Protein AF-A0A7S3RD53-F1 (afdb_monomer_lite)

Foldseek 3Di:
DDDPPLVVVVVVVVVVVVDDDDDDDDDDDDDDDDDDDDDDDDDDDDDDDDDDDDDDDDDDDDDDDDDPPPPCNVVVPPPQDLLRDPVSQVVQVLLQVLVCVVVVDGPDPVQPPDPRRSVSQQPDQKKKWWKDAPDVPVPPPDPDPDDDDDDDDDDDDPPPPPRAIATQDIHPFNCVQQVPPDGVRRHRHGWPDDFDDPDQKDWQDWQQIHPFRKIAGRKIKGWRWDWDQDPNDTDIHTGTMMIMGQWIAHPSGWIDTPPGDTHHDDDDLVRLVVVLVVLVVVLCCCCPVVVDDCPDPVNVVSVVVSVVSVVSSVVCVVDDD

InterPro domains:
  IPR000738 WHEP-TRS domain [PS51185] (268-321)

Secondary structure (DSSP, 8-state):
----HHHHHHHHHHHHTTS---------------------PPPP--------------------------TTTTGGG----TTTSHHHHHHHHHHHHHHHHHHSS-SSGGGTT-SSHHHHHHTSSSEEEEEE---GGGTTT--PPP-------------------EEEEE-HHHHHHHT-SSHHHHTTPBP-S-S--SSSEEEEEEEEETTTTEEEEEEEEEEEEEEEEETTEEEEEEEEEEEEESEEE-TTS-EEETTTEEEPPPPPHHHHHHHHHHHHHHHHHHHHTS---TTSHHHHHHHHHHHHHHHHHHHHHHS--

Radius of gyration: 30.76 Å; chains: 1; bounding box: 58×69×109 Å

pLDDT: mean 71.9, std 24.71, range [25.95, 97.25]

Structure (mmCIF, N/CA/C/O backbone):
data_AF-A0A7S3RD53-F1
#
_entry.id   AF-A0A7S3RD53-F1
#
loop_
_atom_site.group_PDB
_atom_site.id
_atom_site.type_symbol
_atom_site.label_atom_id
_atom_site.label_alt_id
_atom_site.label_comp_id
_atom_site.label_asym_id
_atom_site.label_entity_id
_atom_site.label_seq_id
_atom_site.pdbx_PDB_ins_code
_atom_site.Cartn_x
_atom_site.Cartn_y
_atom_site.Cartn_z
_atom_site.occupancy
_atom_site.B_iso_or_equiv
_atom_site.auth_seq_id
_atom_site.auth_comp_id
_atom_site.auth_asym_id
_atom_site.auth_atom_id
_atom_site.pdbx_PDB_model_num
ATOM 1 N N . MET A 1 1 ? -25.264 12.885 21.796 1.00 40.06 1 MET A N 1
ATOM 2 C CA . MET A 1 1 ? -24.901 13.110 20.378 1.00 40.06 1 MET A CA 1
ATOM 3 C C . MET A 1 1 ? -24.907 11.760 19.680 1.00 40.06 1 MET A C 1
ATOM 5 O O . MET A 1 1 ? -24.302 10.831 20.190 1.00 40.06 1 MET A O 1
ATOM 9 N N . SER A 1 2 ? -25.678 11.601 18.603 1.00 36.44 2 SER A N 1
ATOM 10 C CA . SER A 1 2 ? -25.830 10.307 17.926 1.00 36.44 2 SER A CA 1
ATOM 11 C C . SER A 1 2 ? -24.560 9.963 17.150 1.00 36.44 2 SER A C 1
ATOM 13 O O . SER A 1 2 ? -24.257 10.632 16.166 1.00 36.44 2 SER A O 1
ATOM 15 N N . LEU A 1 3 ? -23.851 8.908 17.560 1.00 38.62 3 LEU A N 1
ATOM 16 C CA . LEU A 1 3 ? -22.751 8.341 16.779 1.00 38.62 3 LEU A CA 1
ATOM 17 C C . LEU A 1 3 ? -23.249 7.924 15.379 1.00 38.62 3 LEU A C 1
ATOM 19 O O . LEU A 1 3 ? -24.349 7.357 15.287 1.00 38.62 3 LEU A O 1
ATOM 23 N N . PRO A 1 4 ? -22.469 8.194 14.311 1.00 48.09 4 PRO A N 1
ATOM 24 C CA . PRO A 1 4 ? -22.793 7.768 12.954 1.00 48.09 4 PRO A CA 1
ATOM 25 C C . PRO A 1 4 ? -22.928 6.244 12.891 1.00 48.09 4 PRO A C 1
ATOM 27 O O . PRO A 1 4 ? -22.297 5.511 13.653 1.00 48.09 4 PRO A O 1
ATOM 30 N N . TRP A 1 5 ? -23.794 5.768 11.998 1.00 36.12 5 TRP A N 1
ATOM 31 C CA . TRP A 1 5 ? -24.248 4.375 11.951 1.00 36.12 5 TRP A CA 1
ATOM 32 C C . TRP A 1 5 ? -23.089 3.372 11.814 1.00 36.12 5 TRP A C 1
ATOM 34 O O . TRP A 1 5 ? -23.094 2.340 12.479 1.00 36.12 5 TRP A O 1
ATOM 44 N N . SER A 1 6 ? -22.035 3.743 11.080 1.00 40.28 6 SER A N 1
ATOM 45 C CA . SER A 1 6 ? -20.790 2.975 10.938 1.00 40.28 6 SER A CA 1
ATOM 46 C C . SER A 1 6 ? -20.069 2.725 12.270 1.00 40.28 6 SER A C 1
ATOM 48 O O . SER A 1 6 ? -19.598 1.618 12.519 1.00 40.28 6 SER A O 1
ATOM 50 N N . ARG A 1 7 ? -20.065 3.698 13.190 1.00 48.81 7 ARG A N 1
ATOM 51 C CA . ARG A 1 7 ? -19.442 3.556 14.520 1.00 48.81 7 ARG A CA 1
ATOM 52 C C . ARG A 1 7 ? -20.246 2.666 15.467 1.00 48.81 7 ARG A C 1
ATOM 54 O O . ARG A 1 7 ? -19.670 1.998 16.321 1.00 48.81 7 ARG A O 1
ATOM 61 N N . ARG A 1 8 ? -21.571 2.598 15.294 1.00 49.12 8 ARG A N 1
ATOM 62 C CA . ARG A 1 8 ? -22.421 1.672 16.064 1.00 49.12 8 ARG A CA 1
ATOM 63 C C . ARG A 1 8 ? -22.207 0.219 15.641 1.00 49.12 8 ARG A C 1
ATOM 65 O O . ARG A 1 8 ? -22.266 -0.662 16.490 1.00 49.12 8 ARG A O 1
ATOM 72 N N . VAL A 1 9 ? -21.919 -0.022 14.360 1.00 52.34 9 VAL A N 1
ATOM 73 C CA . VAL A 1 9 ? -21.621 -1.364 13.830 1.00 52.34 9 VAL A CA 1
ATOM 74 C C . VAL A 1 9 ? -20.290 -1.897 14.373 1.00 52.34 9 VAL A C 1
ATOM 76 O O . VAL A 1 9 ? -20.221 -3.068 14.731 1.00 52.34 9 VAL A O 1
ATOM 79 N N . ILE A 1 10 ? -19.271 -1.041 14.531 1.00 54.59 10 ILE A N 1
ATOM 80 C CA . ILE A 1 10 ? -17.967 -1.419 15.113 1.00 54.59 10 ILE A CA 1
ATOM 81 C C . ILE A 1 10 ? -18.117 -1.840 16.585 1.00 54.59 10 ILE A C 1
ATOM 83 O O . ILE A 1 10 ? -17.623 -2.894 16.983 1.00 54.59 10 ILE A O 1
ATOM 87 N N . LEU A 1 11 ? -18.877 -1.076 17.378 1.00 48.56 11 LEU A N 1
ATOM 88 C CA . LEU A 1 11 ? -19.185 -1.431 18.769 1.00 48.56 11 LEU A CA 1
ATOM 89 C C . LEU A 1 11 ? -20.006 -2.727 18.875 1.00 48.56 11 LEU A C 1
ATOM 91 O O . LEU A 1 11 ? -19.749 -3.542 19.759 1.00 48.56 11 LEU A O 1
ATOM 95 N N . LEU A 1 12 ? -20.954 -2.955 17.958 1.00 44.78 12 LEU A N 1
ATOM 96 C CA . LEU A 1 12 ? -21.750 -4.185 17.932 1.00 44.78 12 LEU A CA 1
ATOM 97 C C . LEU A 1 12 ? -20.906 -5.413 17.541 1.00 44.78 12 LEU A C 1
ATOM 99 O O . LEU A 1 12 ? -21.094 -6.486 18.108 1.00 44.78 12 LEU A O 1
ATOM 103 N N . ALA A 1 13 ? -19.957 -5.262 16.611 1.00 49.22 13 ALA A N 1
ATOM 104 C CA . ALA A 1 13 ? -19.057 -6.334 16.180 1.00 49.22 13 ALA A CA 1
ATOM 105 C C . ALA A 1 13 ? -18.063 -6.745 17.282 1.00 49.22 13 ALA A C 1
ATOM 107 O O . ALA A 1 13 ? -17.814 -7.939 17.458 1.00 49.22 13 ALA A O 1
ATOM 108 N N . LEU A 1 14 ? -17.566 -5.782 18.069 1.00 46.06 14 LEU A N 1
ATOM 109 C CA . LEU A 1 14 ? -16.748 -6.036 19.265 1.00 46.06 14 LEU A CA 1
ATOM 110 C C . LEU A 1 14 ? -17.529 -6.773 20.367 1.00 46.06 14 LEU A C 1
ATOM 112 O O . LEU A 1 14 ? -16.969 -7.630 21.045 1.00 46.06 14 LEU A O 1
ATOM 116 N N . LEU A 1 15 ? -18.827 -6.489 20.511 1.00 43.72 15 LEU A N 1
ATOM 117 C CA . LEU A 1 15 ? -19.714 -7.186 21.451 1.00 43.72 15 LEU A CA 1
ATOM 118 C C . LEU A 1 15 ? -20.089 -8.605 20.982 1.00 43.72 15 LEU A C 1
ATOM 120 O O . LEU A 1 15 ? -20.185 -9.514 21.801 1.00 43.72 15 LEU A O 1
ATOM 124 N N . LEU A 1 16 ? -20.256 -8.823 19.673 1.00 44.28 16 LEU A N 1
ATOM 125 C CA . LEU A 1 16 ? -20.649 -10.122 19.103 1.00 44.28 16 LEU A CA 1
ATOM 126 C C . LEU A 1 16 ? -19.488 -11.123 18.966 1.00 44.28 16 LEU A C 1
ATOM 128 O O . LEU A 1 16 ? -19.732 -12.328 18.930 1.00 44.28 16 LEU A O 1
ATOM 132 N N . HIS A 1 17 ? -18.230 -10.666 18.938 1.00 44.06 17 HIS A N 1
ATOM 133 C CA . HIS A 1 17 ? -17.063 -11.558 18.852 1.00 44.06 17 HIS A CA 1
ATOM 134 C C . HIS A 1 17 ? -16.781 -12.359 20.140 1.00 44.06 17 HIS A C 1
ATOM 136 O O . HIS A 1 17 ? -15.967 -13.280 20.109 1.00 44.06 17 HIS A O 1
ATOM 142 N N . GLN A 1 18 ? -17.447 -12.057 21.263 1.00 49.88 18 GLN A N 1
ATOM 143 C CA . GLN A 1 18 ? -17.265 -12.800 22.521 1.00 49.88 18 GLN A CA 1
ATOM 144 C C . GLN A 1 18 ? -18.194 -14.015 22.686 1.00 49.88 18 GLN A C 1
ATOM 146 O O . GLN A 1 18 ? -18.015 -14.805 23.612 1.00 49.88 18 GLN A O 1
ATOM 151 N N . THR A 1 19 ? -19.146 -14.233 21.776 1.00 40.47 19 THR A N 1
ATOM 152 C CA . THR A 1 19 ? -20.112 -15.339 21.871 1.00 40.47 19 THR A CA 1
ATOM 153 C C . THR A 1 19 ? -20.100 -16.201 20.608 1.00 40.47 19 THR A C 1
ATOM 155 O O . THR A 1 19 ? -20.959 -16.038 19.747 1.00 40.47 19 THR A O 1
ATOM 158 N N . GLY A 1 20 ? -19.147 -17.130 20.454 1.00 33.28 20 GLY A N 1
ATOM 159 C CA . GLY A 1 20 ? -19.188 -18.011 19.276 1.00 33.28 20 GLY A CA 1
ATOM 160 C C . GLY A 1 20 ? -18.023 -18.969 19.054 1.00 33.28 20 GLY A C 1
ATOM 161 O O . GLY A 1 20 ? -17.246 -18.784 18.132 1.00 33.28 20 GLY A O 1
ATOM 162 N N . HIS A 1 21 ? -17.947 -20.007 19.889 1.00 31.30 21 HIS A N 1
ATOM 163 C CA . HIS A 1 21 ? -17.452 -21.366 19.618 1.00 31.30 21 HIS A CA 1
ATOM 164 C C . HIS A 1 21 ? -16.423 -21.605 18.491 1.00 31.30 21 HIS A C 1
ATOM 166 O O . HIS A 1 21 ? -16.740 -21.669 17.305 1.00 31.30 21 HIS A O 1
ATOM 172 N N . ALA A 1 22 ? -15.209 -21.949 18.926 1.00 30.83 22 ALA A N 1
ATOM 173 C CA . ALA A 1 22 ? -14.184 -22.612 18.133 1.00 30.83 22 ALA A CA 1
ATOM 174 C C . ALA A 1 22 ? -14.690 -23.946 17.548 1.00 30.83 22 ALA A C 1
ATOM 176 O O . ALA A 1 22 ? -14.905 -24.918 18.276 1.00 30.83 22 ALA A O 1
ATOM 177 N N . LEU A 1 23 ? -14.819 -24.012 16.222 1.00 29.89 23 LEU A N 1
ATOM 178 C CA . LEU A 1 23 ? -14.886 -25.272 15.488 1.00 29.89 23 LEU A CA 1
ATOM 179 C C . LEU A 1 23 ? -13.487 -25.612 14.968 1.00 29.89 23 LEU A C 1
ATOM 181 O O . LEU A 1 23 ? -12.998 -25.066 13.983 1.00 29.89 23 LEU A O 1
ATOM 185 N N . SER A 1 24 ? -12.850 -26.524 15.698 1.00 31.02 24 SER A N 1
ATOM 186 C CA . SER A 1 24 ? -11.639 -27.243 15.317 1.00 31.02 24 SER A CA 1
ATOM 187 C C . SER A 1 2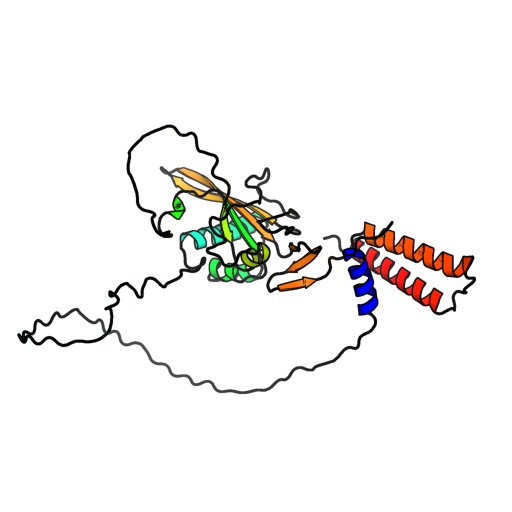4 ? -11.897 -28.095 14.071 1.00 31.02 24 SER A C 1
ATOM 189 O O . SER A 1 24 ? -12.768 -28.966 14.088 1.00 31.02 24 SER A O 1
ATOM 191 N N . LEU A 1 25 ? -11.117 -27.885 13.009 1.00 29.58 25 LEU A N 1
ATOM 192 C CA . LEU A 1 25 ? -10.963 -28.850 11.923 1.00 29.58 25 LEU A CA 1
ATOM 193 C C . LEU A 1 25 ? -9.472 -29.100 11.683 1.00 29.58 25 LEU A C 1
ATOM 195 O O . LEU A 1 25 ? -8.714 -28.220 11.280 1.00 29.58 25 LEU A O 1
ATOM 199 N N . ALA A 1 26 ? -9.076 -30.329 12.001 1.00 30.81 26 ALA A N 1
ATOM 200 C CA . ALA A 1 26 ? -7.737 -30.883 11.877 1.00 30.81 26 ALA A CA 1
ATOM 201 C C . ALA A 1 26 ? -7.304 -31.074 10.403 1.00 30.81 26 ALA A C 1
ATOM 203 O O . ALA A 1 26 ? -8.153 -31.209 9.518 1.00 30.81 26 ALA A O 1
ATOM 204 N N . PRO A 1 27 ? -5.986 -31.141 10.127 1.00 30.75 27 PRO A N 1
ATOM 205 C CA . PRO A 1 27 ? -5.446 -31.253 8.776 1.00 30.75 27 PRO A CA 1
ATOM 206 C C . PRO A 1 27 ? -5.513 -32.692 8.248 1.00 30.75 27 PRO A C 1
ATOM 208 O O . PRO A 1 27 ? -5.078 -33.642 8.901 1.00 30.75 27 PRO A O 1
ATOM 211 N N . ILE A 1 28 ? -6.002 -32.851 7.019 1.00 31.70 28 ILE A N 1
ATOM 212 C CA . ILE A 1 28 ? -5.960 -34.120 6.288 1.00 31.70 28 ILE A CA 1
ATOM 213 C C . ILE A 1 28 ? -4.598 -34.235 5.598 1.00 31.70 28 ILE A C 1
ATOM 215 O O . ILE A 1 28 ? -4.321 -33.570 4.603 1.00 31.70 28 ILE A O 1
ATOM 219 N N . SER A 1 29 ? -3.745 -35.106 6.134 1.00 31.08 29 SER A N 1
ATOM 220 C CA . SER A 1 29 ? -2.588 -35.654 5.425 1.00 31.08 29 SER A CA 1
ATOM 221 C C . SER A 1 29 ? -3.016 -36.880 4.618 1.00 31.08 29 SER A C 1
ATOM 223 O O . SER A 1 29 ? -3.714 -37.727 5.174 1.00 31.08 29 SER A O 1
ATOM 225 N N . TRP A 1 30 ? -2.529 -37.043 3.383 1.00 27.59 30 TRP A N 1
ATOM 226 C CA . TRP A 1 30 ? -2.237 -38.369 2.827 1.00 27.59 30 TRP A CA 1
ATOM 227 C C . TRP A 1 30 ? -1.261 -38.333 1.643 1.00 27.59 30 TRP A C 1
ATOM 229 O O . TRP A 1 30 ? -1.124 -37.346 0.928 1.00 27.59 30 TRP A O 1
ATOM 239 N N . ARG A 1 31 ? -0.523 -39.441 1.548 1.00 27.64 31 ARG A N 1
ATOM 240 C CA . ARG A 1 31 ? 0.715 -39.717 0.809 1.00 27.64 31 ARG A CA 1
ATOM 241 C C . ARG A 1 31 ? 0.485 -40.206 -0.625 1.00 27.64 31 ARG A C 1
ATOM 243 O O . ARG A 1 31 ? -0.463 -40.935 -0.879 1.00 27.64 31 ARG A O 1
ATOM 250 N N . GLY A 1 32 ? 1.544 -40.049 -1.428 1.00 26.53 32 GLY A N 1
ATOM 251 C CA . GLY A 1 32 ? 1.979 -41.007 -2.459 1.00 26.53 32 GLY A CA 1
ATOM 252 C C . GLY A 1 32 ? 1.562 -40.618 -3.879 1.00 26.53 32 GLY A C 1
ATOM 253 O O . GLY A 1 32 ? 0.433 -40.229 -4.103 1.00 26.53 32 GLY A O 1
ATOM 254 N N . GLY A 1 33 ? 2.395 -40.699 -4.911 1.00 26.56 33 GLY A N 1
ATOM 255 C CA . GLY A 1 33 ? 3.749 -41.213 -5.058 1.00 26.56 33 GLY A CA 1
ATOM 256 C C . GLY A 1 33 ? 4.080 -41.318 -6.555 1.00 26.56 33 GLY A C 1
ATOM 257 O O . GLY A 1 33 ? 3.203 -41.178 -7.400 1.00 26.56 33 GLY A O 1
ATOM 258 N N . ARG A 1 34 ? 5.343 -41.658 -6.831 1.00 30.28 34 ARG A N 1
ATOM 259 C CA . ARG A 1 34 ? 5.957 -42.055 -8.116 1.00 30.28 34 ARG A CA 1
ATOM 260 C C . ARG A 1 34 ? 6.422 -40.954 -9.072 1.00 30.28 34 ARG A C 1
ATOM 262 O O . ARG A 1 34 ? 5.700 -40.432 -9.909 1.00 30.28 34 ARG A O 1
ATOM 269 N N . ALA A 1 35 ? 7.737 -40.774 -8.996 1.00 30.02 35 ALA A N 1
ATOM 270 C CA . ALA A 1 35 ? 8.617 -40.418 -10.090 1.00 30.02 35 ALA A CA 1
ATOM 271 C C . ALA A 1 35 ? 8.556 -41.445 -11.235 1.00 30.02 35 ALA A C 1
ATOM 273 O O . ALA A 1 35 ? 8.565 -42.654 -10.990 1.00 30.02 35 ALA A O 1
ATOM 274 N N . LEU A 1 36 ? 8.612 -40.948 -12.470 1.00 33.53 36 LEU A N 1
ATOM 275 C CA . LEU A 1 36 ? 9.200 -41.651 -13.604 1.00 33.53 36 LEU A CA 1
ATOM 276 C C . LEU A 1 36 ? 10.126 -40.679 -14.335 1.00 33.53 36 LEU A C 1
ATOM 278 O O . LEU A 1 36 ? 9.721 -39.624 -14.813 1.00 33.53 36 LEU A O 1
ATOM 282 N N . SER A 1 37 ? 11.396 -41.063 -14.336 1.00 29.92 37 SER A N 1
ATOM 283 C CA . SER A 1 37 ? 12.484 -40.469 -15.090 1.00 29.92 37 SER A CA 1
ATOM 284 C C . SER A 1 37 ? 12.426 -41.009 -16.516 1.00 29.92 37 SER A C 1
ATOM 286 O O . SER A 1 37 ? 12.423 -42.224 -16.704 1.00 29.92 37 SER A O 1
ATOM 288 N N . THR A 1 38 ? 12.418 -40.128 -17.512 1.00 31.89 38 THR A N 1
ATOM 289 C CA . THR A 1 38 ? 12.785 -40.484 -18.888 1.00 31.89 38 THR A CA 1
ATOM 290 C C . THR A 1 38 ? 13.556 -39.331 -19.504 1.00 31.89 38 THR A C 1
ATOM 292 O O . THR A 1 38 ? 13.007 -38.293 -19.865 1.00 31.89 38 THR A O 1
ATOM 295 N N . THR A 1 39 ? 14.863 -39.538 -19.584 1.00 32.72 39 THR A N 1
ATOM 296 C CA . THR A 1 39 ? 15.840 -38.739 -20.313 1.00 32.72 39 THR A CA 1
ATOM 297 C C . THR A 1 39 ? 15.646 -38.958 -21.815 1.00 32.72 39 THR A C 1
ATOM 299 O O . THR A 1 39 ? 15.759 -40.087 -22.286 1.00 32.72 39 THR A O 1
ATOM 302 N N . VAL A 1 40 ? 15.403 -37.896 -22.586 1.00 32.81 40 VAL A N 1
ATOM 303 C CA . VAL A 1 40 ? 15.534 -37.913 -24.052 1.00 32.81 40 VAL A CA 1
ATOM 304 C C . VAL A 1 40 ? 16.336 -36.683 -24.463 1.00 32.81 40 VAL A C 1
ATOM 306 O O . VAL A 1 40 ? 15.918 -35.551 -24.240 1.00 32.81 40 VAL A O 1
ATOM 309 N N . GLN A 1 41 ? 17.526 -36.921 -25.015 1.00 37.81 41 GLN A N 1
ATOM 310 C CA . GLN A 1 41 ? 18.395 -35.884 -25.566 1.00 37.81 41 GLN A CA 1
ATOM 311 C C . GLN A 1 41 ? 17.891 -35.363 -26.926 1.00 37.81 41 GLN A C 1
ATOM 313 O O . GLN A 1 41 ? 17.268 -36.117 -27.681 1.00 37.81 41 GLN A O 1
ATOM 318 N N . PRO A 1 42 ? 18.200 -34.101 -27.278 1.00 35.19 42 PRO A N 1
ATOM 319 C CA . PRO A 1 42 ? 17.732 -33.465 -28.503 1.00 35.19 42 PRO A CA 1
ATOM 320 C C . PRO A 1 42 ? 18.604 -33.835 -29.712 1.00 35.19 42 PRO A C 1
ATOM 322 O O . PRO A 1 42 ? 19.828 -33.718 -29.675 1.00 35.19 42 PRO A O 1
ATOM 325 N N . ARG A 1 43 ? 17.973 -34.218 -30.829 1.00 31.50 43 ARG A N 1
ATOM 326 C CA . ARG A 1 43 ? 18.625 -34.230 -32.146 1.00 31.50 43 ARG A CA 1
ATOM 327 C C . ARG A 1 43 ? 18.258 -32.965 -32.912 1.00 31.50 43 ARG A C 1
ATOM 329 O O . ARG A 1 43 ? 17.101 -32.738 -33.246 1.00 31.50 43 ARG A O 1
ATOM 336 N N . HIS A 1 44 ? 19.291 -32.179 -33.192 1.00 32.88 44 HIS A N 1
ATOM 337 C CA . HIS A 1 44 ? 19.331 -31.112 -34.184 1.00 32.88 44 HIS A CA 1
ATOM 338 C C . HIS A 1 44 ? 18.826 -31.614 -35.542 1.00 32.88 44 HIS A C 1
ATOM 340 O O . HIS A 1 44 ? 19.416 -32.533 -36.110 1.00 32.88 44 HIS A O 1
ATOM 346 N N . VAL A 1 45 ? 17.798 -30.970 -36.095 1.00 35.91 45 VAL A N 1
ATOM 347 C CA . VAL A 1 45 ? 17.529 -31.005 -37.536 1.00 35.91 45 VAL A CA 1
ATOM 348 C C . VAL A 1 45 ? 16.968 -29.647 -37.955 1.00 35.91 45 VAL A C 1
ATOM 350 O O . VAL A 1 45 ? 15.862 -29.273 -37.579 1.00 35.91 45 VAL A O 1
ATOM 353 N N . SER A 1 46 ? 17.756 -28.886 -38.709 1.00 39.91 46 SER A N 1
ATOM 354 C CA . SER A 1 46 ? 17.323 -27.658 -39.378 1.00 39.91 46 SER A CA 1
ATOM 355 C C . SER A 1 46 ? 16.482 -28.019 -40.608 1.00 39.91 46 SER A C 1
ATOM 357 O O . SER A 1 46 ? 16.961 -28.804 -41.429 1.00 39.91 46 SER A O 1
ATOM 359 N N . PRO A 1 47 ? 15.282 -27.452 -40.822 1.00 41.81 47 PRO A N 1
ATOM 360 C CA . PRO A 1 47 ? 14.621 -27.571 -42.111 1.00 41.81 47 PRO A CA 1
ATOM 361 C C . PRO A 1 47 ? 15.033 -26.405 -43.018 1.00 41.81 47 PRO A C 1
ATOM 363 O O . PRO A 1 47 ? 14.557 -25.278 -42.901 1.00 41.81 47 PRO A O 1
ATOM 366 N N . THR A 1 48 ? 15.944 -26.709 -43.939 1.00 36.16 48 THR A N 1
ATOM 367 C CA . THR A 1 48 ? 16.282 -25.897 -45.109 1.00 36.16 48 THR A CA 1
ATOM 368 C C . THR A 1 48 ? 15.055 -25.743 -46.014 1.00 36.16 48 THR A C 1
ATOM 370 O O . THR A 1 48 ? 14.413 -26.725 -46.391 1.00 36.16 48 THR A O 1
ATOM 373 N N . LEU A 1 49 ? 14.746 -24.498 -46.381 1.00 35.94 49 LEU A N 1
ATOM 374 C CA . LEU A 1 49 ? 13.719 -24.125 -47.352 1.00 35.94 49 LEU A CA 1
ATOM 375 C C . LEU A 1 49 ? 14.033 -24.736 -48.725 1.00 35.94 49 LEU A C 1
ATOM 377 O O . LEU A 1 49 ? 14.966 -24.311 -49.403 1.00 35.94 49 LEU A O 1
ATOM 381 N N . LEU A 1 50 ? 13.224 -25.701 -49.163 1.00 37.44 50 LEU A N 1
ATOM 382 C CA . LEU A 1 50 ? 13.223 -26.185 -50.542 1.00 37.44 50 LEU A CA 1
ATOM 383 C C . LEU A 1 50 ? 11.855 -25.926 -51.170 1.00 37.44 50 LEU A C 1
ATOM 385 O O . LEU A 1 50 ? 10.898 -26.682 -51.005 1.00 37.44 50 LEU A O 1
ATOM 389 N N . ALA A 1 51 ? 11.789 -24.826 -51.919 1.00 41.59 51 ALA A N 1
ATOM 390 C CA . ALA A 1 51 ? 10.697 -24.510 -52.821 1.00 41.59 51 ALA A CA 1
ATOM 391 C C . ALA A 1 51 ? 10.626 -25.573 -53.929 1.00 41.59 51 ALA A C 1
ATOM 393 O O . ALA A 1 51 ? 11.432 -25.590 -54.859 1.00 41.59 51 ALA A O 1
ATOM 394 N N . LYS A 1 52 ? 9.638 -26.469 -53.845 1.00 34.62 52 LYS A N 1
ATOM 395 C CA . LYS A 1 52 ? 9.337 -27.432 -54.908 1.00 34.62 52 LYS A CA 1
ATOM 396 C C . LYS A 1 52 ? 8.166 -26.921 -55.743 1.00 34.62 52 LYS A C 1
ATOM 398 O O . LYS A 1 52 ? 7.001 -27.143 -55.426 1.00 34.62 52 LYS A O 1
ATOM 403 N N . LYS A 1 53 ? 8.502 -26.240 -56.840 1.00 39.06 53 LYS A N 1
ATOM 404 C CA . LYS A 1 53 ? 7.600 -25.935 -57.957 1.00 39.06 53 LYS A CA 1
ATOM 405 C C . LYS A 1 53 ? 7.060 -27.254 -58.527 1.00 39.06 53 LYS A C 1
ATOM 407 O O . LYS A 1 53 ? 7.823 -28.043 -59.079 1.00 39.06 53 LYS A O 1
ATOM 412 N N . LYS A 1 54 ? 5.754 -27.500 -58.401 1.00 32.81 54 LYS A N 1
ATOM 413 C CA . LYS A 1 54 ? 5.046 -28.582 -59.102 1.00 32.81 54 LYS A CA 1
ATOM 414 C C . LYS A 1 54 ? 3.748 -28.018 -59.676 1.00 32.81 54 LYS A C 1
ATOM 416 O O . LYS A 1 54 ? 2.962 -27.417 -58.953 1.00 32.81 54 LYS A O 1
ATOM 421 N N . GLY A 1 55 ? 3.608 -28.130 -60.994 1.00 30.19 55 GLY A N 1
ATOM 422 C CA . GLY A 1 55 ? 2.497 -27.577 -61.760 1.00 30.19 55 GLY A CA 1
ATOM 423 C C . GLY A 1 55 ? 1.187 -28.346 -61.611 1.00 30.19 55 GLY A C 1
ATOM 424 O O . GLY A 1 55 ? 1.128 -29.405 -60.990 1.00 30.19 55 GLY A O 1
ATOM 425 N N . GLY A 1 56 ? 0.153 -27.802 -62.249 1.00 26.23 56 GLY A N 1
ATOM 426 C CA . GLY A 1 56 ? -1.128 -28.468 -62.452 1.00 26.23 56 GLY A CA 1
ATOM 427 C C . GLY A 1 56 ? -2.260 -27.465 -62.623 1.00 26.23 56 GLY A C 1
ATOM 428 O O . GLY A 1 56 ? -2.727 -26.886 -61.649 1.00 26.23 56 GLY A O 1
ATOM 429 N N . GLY A 1 57 ? -2.689 -27.250 -63.867 1.00 30.41 57 GLY A N 1
ATOM 430 C CA . GLY A 1 57 ? -3.931 -26.546 -64.169 1.00 30.41 57 GLY A CA 1
ATOM 431 C C . GLY A 1 57 ? -5.162 -27.358 -63.751 1.00 30.41 57 GLY A C 1
ATOM 432 O O . GLY A 1 57 ? -5.106 -28.580 -63.648 1.00 30.41 57 GLY A O 1
ATOM 433 N N . GLY A 1 58 ? -6.287 -26.673 -63.538 1.00 30.91 58 GLY A N 1
ATOM 434 C CA . GLY A 1 58 ? -7.575 -27.321 -63.286 1.00 30.91 58 GLY A CA 1
ATOM 435 C C . GLY A 1 58 ? -8.576 -26.418 -62.573 1.00 30.91 58 GLY A C 1
ATOM 436 O O . GLY A 1 58 ? -8.650 -26.383 -61.351 1.00 30.91 58 GLY A O 1
ATOM 437 N N . LYS A 1 59 ? -9.370 -25.682 -63.350 1.00 39.09 59 LYS A N 1
ATOM 438 C CA . LY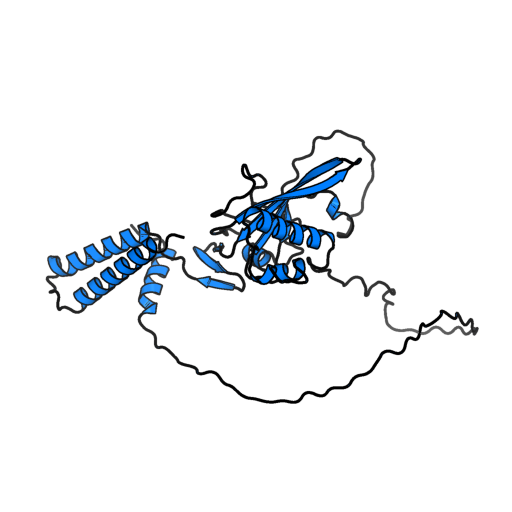S A 1 59 ? -10.458 -24.808 -62.894 1.00 39.09 59 LYS A CA 1
ATOM 439 C C . LYS A 1 59 ? -11.686 -25.649 -62.510 1.00 39.09 59 LYS A C 1
ATOM 441 O O . LYS A 1 59 ? -12.253 -26.306 -63.379 1.00 39.09 59 LYS A O 1
ATOM 446 N N . LYS A 1 60 ? -12.178 -25.559 -61.266 1.00 34.66 60 LYS A N 1
ATOM 447 C CA . LYS A 1 60 ? -13.607 -25.778 -60.956 1.00 34.66 60 LYS A CA 1
ATOM 448 C C . LYS A 1 60 ? -14.030 -25.061 -59.669 1.00 34.66 60 LYS A C 1
ATOM 450 O O . LYS A 1 60 ? -13.399 -25.178 -58.628 1.00 34.66 60 LYS A O 1
ATOM 455 N N . LYS A 1 61 ? -15.107 -24.285 -59.796 1.00 44.19 61 LYS A N 1
ATOM 456 C CA . LYS A 1 61 ? -15.725 -23.398 -58.802 1.00 44.19 61 LYS A CA 1
ATOM 457 C C . LYS A 1 61 ? -16.897 -24.139 -58.133 1.00 44.19 61 LYS A C 1
ATOM 459 O O . LYS A 1 61 ? -17.774 -24.618 -58.845 1.00 44.19 61 LYS A O 1
ATOM 464 N N . LYS A 1 62 ? -16.906 -24.221 -56.800 1.00 31.39 62 LYS A N 1
ATOM 465 C CA . LYS A 1 62 ? -18.050 -24.485 -55.888 1.00 31.39 62 LYS A CA 1
ATOM 466 C C . LYS A 1 62 ? -17.452 -24.369 -54.477 1.00 31.39 62 LYS A C 1
ATOM 468 O O . LYS A 1 62 ? -16.537 -25.111 -54.168 1.00 31.39 62 LYS A O 1
ATOM 473 N N . GLY A 1 63 ? -17.707 -23.325 -53.697 1.00 34.19 63 GLY A N 1
ATOM 474 C CA . GLY A 1 63 ? -18.984 -23.038 -53.052 1.00 34.19 63 GLY A CA 1
ATOM 475 C C . GLY A 1 63 ? -18.892 -23.518 -51.598 1.00 34.19 63 GLY A C 1
ATOM 476 O O . GLY A 1 63 ? -18.884 -24.720 -51.376 1.00 34.19 63 GLY A O 1
ATOM 477 N N . GLY A 1 64 ? -18.814 -22.587 -50.639 1.00 34.69 64 GLY A N 1
ATOM 478 C CA . GLY A 1 64 ? -19.023 -22.863 -49.212 1.00 34.69 64 GLY A CA 1
ATOM 479 C C . GLY A 1 64 ? -17.837 -22.607 -48.271 1.00 34.69 64 GLY A C 1
ATOM 480 O O . GLY A 1 64 ? -16.820 -23.280 -48.353 1.00 34.69 64 GLY A O 1
ATOM 481 N N . LYS A 1 65 ? -18.098 -21.722 -47.295 1.00 41.31 65 LYS A N 1
ATOM 482 C CA . LYS A 1 65 ? -17.541 -21.655 -45.929 1.00 41.31 65 LYS A CA 1
ATOM 483 C C . LYS A 1 65 ? -16.087 -21.192 -45.729 1.00 41.31 65 LYS A C 1
ATOM 485 O O . LYS A 1 65 ? -15.151 -21.692 -46.334 1.00 41.31 65 LYS A O 1
ATOM 490 N N . GLY A 1 66 ? -15.936 -20.301 -44.747 1.00 37.34 66 GLY A N 1
ATOM 491 C CA . GLY A 1 66 ? -14.668 -19.960 -44.107 1.00 37.34 66 GLY A CA 1
ATOM 492 C C . GLY A 1 66 ? -14.034 -18.707 -44.687 1.00 37.34 66 GLY A C 1
ATOM 493 O O . GLY A 1 66 ? -13.259 -18.784 -45.639 1.00 37.34 66 GLY A O 1
ATOM 494 N N . GLY A 1 67 ? -14.339 -17.550 -44.090 1.00 43.19 67 GLY A N 1
ATOM 495 C CA . GLY A 1 67 ? -13.466 -16.390 -44.216 1.00 43.19 67 GLY A CA 1
ATOM 496 C C . GLY A 1 67 ? -12.059 -16.839 -43.840 1.00 43.19 67 GLY A C 1
ATOM 497 O O . GLY A 1 67 ? -11.833 -17.319 -42.732 1.00 43.19 67 GLY A O 1
ATOM 498 N N . LYS A 1 68 ? -11.137 -16.783 -44.800 1.00 45.69 68 LYS A N 1
ATOM 499 C CA . LYS A 1 68 ? -9.727 -17.040 -44.543 1.00 45.69 68 LYS A CA 1
ATOM 500 C C . LYS A 1 68 ? -9.255 -15.928 -43.618 1.00 45.69 68 LYS A C 1
ATOM 502 O O . LYS A 1 68 ? -9.006 -14.821 -44.085 1.00 45.69 68 LYS A O 1
ATOM 507 N N . GLN A 1 69 ? -9.159 -16.220 -42.324 1.00 46.25 69 GLN A N 1
ATOM 508 C CA . GLN A 1 69 ? -8.307 -15.442 -41.438 1.00 46.25 69 GLN A CA 1
ATOM 509 C C . GLN A 1 69 ? -6.924 -15.408 -42.093 1.00 46.25 69 GLN A C 1
ATOM 511 O O . GLN A 1 69 ? -6.340 -16.452 -42.397 1.00 46.25 69 GLN A O 1
ATOM 516 N N . SER A 1 70 ? -6.460 -14.202 -42.421 1.00 59.38 70 SER A N 1
ATOM 517 C CA . SER A 1 70 ? -5.103 -13.988 -42.907 1.00 59.38 70 SER A CA 1
ATOM 518 C C . SER A 1 70 ? -4.131 -14.570 -41.877 1.00 59.38 70 SER A C 1
ATOM 520 O O . SER A 1 70 ? -4.418 -14.572 -40.680 1.00 59.38 70 SER A O 1
ATOM 522 N N . GLY A 1 71 ? -2.976 -15.072 -42.321 1.00 55.94 71 GLY A N 1
ATOM 523 C CA . GLY A 1 71 ? -1.960 -15.719 -41.473 1.00 55.94 71 GLY A CA 1
ATOM 524 C C . GLY A 1 71 ? -1.327 -14.831 -40.388 1.00 55.94 71 GLY A C 1
ATOM 525 O O . GLY A 1 71 ? -0.317 -15.222 -39.817 1.00 55.94 71 GLY A O 1
ATOM 526 N N . PHE A 1 72 ? -1.920 -13.668 -40.112 1.00 48.88 72 PHE A N 1
ATOM 527 C CA . PHE A 1 72 ? -1.576 -12.713 -39.063 1.00 48.88 72 PHE A CA 1
ATOM 528 C C . PHE A 1 72 ? -2.720 -12.453 -38.065 1.00 48.88 72 PHE A C 1
ATOM 530 O O . PHE A 1 72 ? -2.473 -11.898 -37.003 1.00 48.88 72 PHE A O 1
ATOM 537 N N . ALA A 1 73 ? -3.955 -12.892 -38.340 1.00 48.28 73 ALA A N 1
ATOM 538 C CA . ALA A 1 73 ? -5.106 -12.659 -37.456 1.00 48.28 73 ALA A CA 1
ATOM 539 C C . ALA A 1 73 ? -5.069 -13.479 -36.148 1.00 48.28 73 ALA A C 1
ATOM 541 O O . ALA A 1 73 ? -5.852 -13.225 -35.241 1.00 48.28 73 ALA A O 1
ATOM 542 N N . TRP A 1 74 ? -4.169 -14.464 -36.045 1.00 43.84 74 TRP A N 1
ATOM 543 C CA . TRP A 1 74 ? -3.900 -15.202 -34.804 1.00 43.84 74 TRP A CA 1
ATOM 544 C C . TRP A 1 74 ? -2.892 -14.483 -33.892 1.00 43.84 74 TRP A C 1
ATOM 546 O O . TRP A 1 74 ? -2.824 -14.790 -32.709 1.00 43.84 74 TRP A O 1
ATOM 556 N N . ALA A 1 75 ? -2.116 -13.531 -34.425 1.00 45.16 75 ALA A N 1
ATOM 557 C CA . ALA A 1 75 ? -1.151 -12.747 -33.654 1.00 45.16 75 ALA A CA 1
ATOM 558 C C . ALA A 1 75 ? -1.800 -11.534 -32.960 1.00 45.16 75 ALA A C 1
ATOM 560 O O . ALA A 1 75 ? -1.192 -10.923 -32.091 1.00 45.16 75 ALA A O 1
ATOM 561 N N . SER A 1 76 ? -3.046 -11.205 -33.312 1.00 43.88 76 SER A N 1
ATOM 562 C CA . SER A 1 76 ? -3.801 -10.074 -32.756 1.00 43.88 76 SER A CA 1
ATOM 563 C C . SER A 1 76 ? -4.386 -10.335 -31.362 1.00 43.88 76 SER A C 1
ATOM 565 O O . SER A 1 76 ? -4.981 -9.434 -30.787 1.00 43.88 76 SER A O 1
ATOM 567 N N . SER A 1 77 ? -4.254 -11.554 -30.825 1.00 50.19 77 SER A N 1
ATOM 568 C CA . SER A 1 77 ? -4.756 -11.929 -29.494 1.00 50.19 77 SER A CA 1
ATOM 569 C C . SER A 1 77 ? -3.641 -12.196 -28.480 1.00 50.19 77 SER A C 1
ATOM 571 O O . SER A 1 77 ? -3.882 -12.850 -27.465 1.00 50.19 77 SER A O 1
ATOM 573 N N . PHE A 1 78 ? -2.404 -11.777 -28.764 1.00 56.19 78 PHE A N 1
ATOM 574 C CA . PHE A 1 78 ? -1.331 -11.836 -27.778 1.00 56.19 78 PHE A CA 1
ATOM 575 C C . PHE A 1 78 ? -1.385 -10.571 -26.924 1.00 56.19 78 PHE A C 1
ATOM 577 O O . PHE A 1 78 ? -0.779 -9.551 -27.240 1.00 56.19 78 PHE A O 1
ATOM 584 N N . GLU A 1 79 ? -2.171 -10.631 -25.855 1.00 67.19 79 GLU A N 1
ATOM 585 C CA . GLU A 1 79 ? -2.160 -9.599 -24.824 1.00 67.19 79 GLU A CA 1
ATOM 586 C C . GLU A 1 79 ? -0.869 -9.735 -24.011 1.00 67.19 79 GLU A C 1
ATOM 588 O O . GLU A 1 79 ? -0.761 -10.578 -23.118 1.00 67.19 79 GLU A O 1
ATOM 593 N N . LEU A 1 80 ? 0.121 -8.910 -24.358 1.00 77.19 80 LEU A N 1
ATOM 594 C CA . LEU A 1 80 ? 1.357 -8.752 -23.599 1.00 77.19 80 LEU A CA 1
ATOM 595 C C . LEU A 1 80 ? 1.025 -8.236 -22.214 1.00 77.19 80 LEU A C 1
ATOM 597 O O . LEU A 1 80 ? 0.522 -7.123 -22.055 1.00 77.19 80 LEU A O 1
ATOM 601 N N . LYS A 1 81 ? 1.343 -9.022 -21.196 1.00 80.31 81 LYS A N 1
ATOM 602 C CA . LYS A 1 81 ? 1.127 -8.567 -19.828 1.00 80.31 81 LYS A CA 1
ATOM 603 C C . LYS A 1 81 ? 2.171 -7.509 -19.442 1.00 80.31 81 LYS A C 1
ATOM 605 O O . LYS A 1 81 ? 3.238 -7.445 -20.057 1.00 80.31 81 LYS A O 1
ATOM 610 N N . PRO A 1 82 ? 1.949 -6.703 -18.388 1.00 77.56 82 PRO A N 1
ATOM 611 C CA . PRO A 1 82 ? 2.881 -5.630 -18.028 1.00 77.56 82 PRO A CA 1
ATOM 612 C C . PRO A 1 82 ? 4.312 -6.090 -17.734 1.00 77.56 82 PRO A C 1
ATOM 614 O O . PRO A 1 82 ? 5.266 -5.372 -18.005 1.00 77.56 82 PRO A O 1
ATOM 617 N N . TRP A 1 83 ? 4.499 -7.309 -17.229 1.00 80.25 83 TRP A N 1
ATOM 618 C CA . TRP A 1 83 ? 5.837 -7.873 -17.040 1.00 80.25 83 TRP A CA 1
ATOM 619 C C . TRP A 1 83 ? 6.415 -8.500 -18.310 1.00 80.25 83 TRP A C 1
ATOM 621 O O . TRP A 1 83 ? 7.511 -9.033 -18.251 1.00 80.25 83 TRP A O 1
ATOM 631 N N . GLU A 1 84 ? 5.721 -8.499 -19.438 1.00 82.38 84 GLU A N 1
ATOM 632 C CA . GLU A 1 84 ? 6.223 -8.996 -20.725 1.00 82.38 84 GLU A CA 1
ATOM 633 C C . GLU A 1 84 ? 6.626 -7.830 -21.641 1.00 82.38 84 GLU A C 1
ATOM 635 O O . GLU A 1 84 ? 7.538 -7.979 -22.450 1.00 82.38 84 GLU A O 1
ATOM 640 N N . SER A 1 85 ? 6.032 -6.647 -21.443 1.00 83.75 85 SER A N 1
ATOM 641 C CA . SER A 1 85 ? 6.427 -5.396 -22.104 1.00 83.75 85 SER A CA 1
ATOM 642 C C . SER A 1 85 ? 7.804 -4.910 -21.636 1.00 83.75 85 SER A C 1
ATOM 644 O O . SER A 1 85 ? 8.044 -4.737 -20.441 1.00 83.75 85 SER A O 1
ATOM 646 N N . SER A 1 86 ? 8.714 -4.634 -22.573 1.00 80.00 86 SER A N 1
ATOM 647 C CA . SER A 1 86 ? 10.070 -4.143 -22.280 1.00 80.00 86 SER A CA 1
ATOM 648 C C . SER A 1 86 ? 10.063 -2.835 -21.479 1.00 80.00 86 SER A C 1
ATOM 650 O O . SER A 1 86 ? 10.757 -2.734 -20.466 1.00 80.00 86 SER A O 1
ATOM 652 N N . ALA A 1 87 ? 9.226 -1.871 -21.872 1.00 84.75 87 ALA A N 1
ATOM 653 C CA . ALA A 1 87 ? 9.120 -0.570 -21.215 1.00 84.75 87 ALA A CA 1
ATOM 654 C C . ALA A 1 87 ? 8.606 -0.692 -19.770 1.00 84.75 87 ALA A C 1
ATOM 656 O O . ALA A 1 87 ? 9.204 -0.153 -18.838 1.00 84.75 87 ALA A O 1
ATOM 657 N N . LEU A 1 88 ? 7.534 -1.458 -19.555 1.00 87.88 88 LEU A N 1
ATOM 658 C CA . LEU A 1 88 ? 6.938 -1.630 -18.227 1.00 87.88 88 LEU A CA 1
ATOM 659 C C . LEU A 1 88 ? 7.820 -2.484 -17.303 1.00 87.88 88 LEU A C 1
ATOM 661 O O . LEU A 1 88 ? 7.896 -2.217 -16.100 1.00 87.88 88 LEU A O 1
ATOM 665 N N . ARG A 1 89 ? 8.560 -3.456 -17.858 1.00 92.44 89 ARG A N 1
ATOM 666 C CA . ARG A 1 89 ? 9.595 -4.203 -17.124 1.00 92.44 89 ARG A CA 1
ATOM 667 C C . ARG A 1 89 ? 10.692 -3.279 -16.603 1.00 92.44 89 ARG A C 1
ATOM 669 O O . ARG A 1 89 ? 11.075 -3.408 -15.440 1.00 92.44 89 ARG A O 1
ATOM 676 N N . GLU A 1 90 ? 11.193 -2.356 -17.428 1.00 91.06 90 GLU A N 1
ATOM 677 C CA . GLU A 1 90 ? 12.207 -1.384 -16.995 1.00 91.06 90 GLU A CA 1
ATOM 678 C C . GLU A 1 90 ? 11.701 -0.513 -15.843 1.00 91.06 90 GLU A C 1
ATOM 680 O O . GLU A 1 90 ? 12.418 -0.330 -14.857 1.00 91.06 90 GLU A O 1
ATOM 685 N N . ILE A 1 91 ? 10.460 -0.029 -15.934 1.00 92.50 91 ILE A N 1
ATOM 686 C CA . ILE A 1 91 ? 9.841 0.807 -14.897 1.00 92.50 91 ILE A CA 1
ATOM 687 C C . ILE A 1 91 ? 9.695 0.032 -13.583 1.00 92.50 91 ILE A C 1
ATOM 689 O O . ILE A 1 91 ? 10.090 0.541 -12.532 1.00 92.50 91 ILE A O 1
ATOM 693 N N . ALA A 1 92 ? 9.206 -1.210 -13.633 1.00 93.44 92 ALA A N 1
ATOM 694 C CA . ALA A 1 92 ? 9.077 -2.067 -12.455 1.00 93.44 92 ALA A CA 1
ATOM 695 C C . ALA A 1 92 ? 10.436 -2.326 -11.777 1.00 93.44 92 ALA A C 1
ATOM 697 O O . ALA A 1 92 ? 10.575 -2.174 -10.560 1.00 93.44 92 ALA A O 1
ATOM 698 N N . VAL A 1 93 ? 11.468 -2.662 -12.563 1.00 94.56 93 VAL A N 1
ATOM 699 C CA . VAL A 1 93 ? 12.833 -2.860 -12.045 1.00 94.56 93 VAL A CA 1
ATOM 700 C C . VAL A 1 93 ? 13.377 -1.573 -11.430 1.00 94.56 93 VAL A C 1
ATOM 702 O O . VAL A 1 93 ? 13.957 -1.615 -10.342 1.00 94.56 93 VAL A O 1
ATOM 705 N N . LEU A 1 94 ? 13.202 -0.435 -12.106 1.00 94.19 94 LEU A N 1
ATOM 706 C CA . LEU A 1 94 ? 13.667 0.860 -11.620 1.00 94.19 94 LEU A CA 1
ATOM 707 C C . LEU A 1 94 ? 12.986 1.229 -10.297 1.00 94.19 94 LEU A C 1
ATOM 709 O O . LEU A 1 94 ? 13.671 1.645 -9.360 1.00 94.19 94 LEU A O 1
ATOM 713 N N . GLY A 1 95 ? 11.673 1.014 -10.190 1.00 94.12 95 GLY A N 1
ATOM 714 C CA . GLY A 1 95 ? 10.894 1.210 -8.969 1.00 94.12 95 GLY A CA 1
ATOM 715 C C . GLY A 1 95 ? 11.463 0.437 -7.783 1.00 94.12 95 GLY A C 1
ATOM 716 O O . GLY A 1 95 ? 11.852 1.037 -6.779 1.00 94.12 95 GLY A O 1
ATOM 717 N N . CYS A 1 96 ? 11.608 -0.883 -7.923 1.00 95.50 96 CYS A N 1
ATOM 718 C CA . CYS A 1 96 ? 12.129 -1.729 -6.847 1.00 95.50 96 CYS A CA 1
ATOM 719 C C . CYS A 1 96 ? 13.587 -1.414 -6.484 1.00 95.50 96 CYS A C 1
ATOM 721 O O . CYS A 1 96 ? 13.930 -1.369 -5.302 1.00 95.50 96 CYS A O 1
ATOM 723 N N . ARG A 1 97 ? 14.453 -1.177 -7.479 1.00 93.94 97 ARG A N 1
ATOM 724 C CA . ARG A 1 97 ? 15.874 -0.887 -7.229 1.00 93.94 97 ARG A CA 1
ATOM 725 C C . ARG A 1 97 ? 16.065 0.449 -6.525 1.00 93.94 97 ARG A C 1
ATOM 727 O O . ARG A 1 97 ? 16.809 0.516 -5.555 1.00 93.94 97 ARG A O 1
ATOM 734 N N . THR A 1 98 ? 15.381 1.497 -6.981 1.00 93.94 98 THR A N 1
ATOM 735 C CA . THR A 1 98 ? 15.476 2.828 -6.357 1.00 93.94 98 THR A CA 1
ATOM 736 C C . THR A 1 98 ? 14.943 2.826 -4.929 1.00 93.94 98 THR A C 1
ATOM 738 O O . THR A 1 98 ? 15.539 3.482 -4.074 1.00 93.94 98 THR A O 1
ATOM 741 N N . PHE A 1 99 ? 13.891 2.050 -4.644 1.00 95.12 99 PHE A N 1
ATOM 742 C CA . PHE A 1 99 ? 13.443 1.807 -3.274 1.00 95.12 99 PHE A CA 1
ATOM 743 C C . PHE A 1 99 ? 14.561 1.171 -2.442 1.00 95.12 99 PHE A C 1
ATOM 745 O O . PHE A 1 99 ? 14.968 1.739 -1.431 1.00 95.12 99 PHE A O 1
ATOM 752 N N . GLN A 1 100 ? 15.126 0.054 -2.911 1.00 94.62 100 GLN A N 1
ATOM 753 C CA . GLN A 1 100 ? 16.172 -0.672 -2.189 1.00 94.62 100 GLN A CA 1
ATOM 754 C C . GLN A 1 100 ? 17.431 0.166 -1.955 1.00 94.62 100 GLN A C 1
ATOM 756 O O . GLN A 1 100 ? 18.019 0.102 -0.879 1.00 94.62 100 GLN A O 1
ATOM 761 N N . THR A 1 101 ? 17.835 0.994 -2.920 1.00 93.06 101 THR A N 1
ATOM 762 C CA . THR A 1 101 ? 18.961 1.923 -2.750 1.00 93.06 101 THR A CA 1
ATOM 763 C C . THR A 1 101 ? 18.693 2.969 -1.665 1.00 93.06 101 THR A C 1
ATOM 765 O O . THR A 1 101 ? 19.631 3.412 -1.009 1.00 93.06 101 THR A O 1
ATOM 768 N N . ARG A 1 102 ? 17.435 3.376 -1.462 1.00 92.19 102 ARG A N 1
ATOM 769 C CA . ARG A 1 102 ? 17.069 4.428 -0.500 1.00 92.19 102 ARG A CA 1
ATOM 770 C C . ARG A 1 102 ? 16.804 3.900 0.901 1.00 92.19 102 ARG A C 1
ATOM 772 O O . ARG A 1 102 ? 17.156 4.567 1.865 1.00 92.19 102 ARG A O 1
ATOM 779 N N . THR A 1 103 ? 16.192 2.727 1.013 1.00 93.12 103 THR A N 1
ATOM 780 C CA . THR A 1 103 ? 15.810 2.132 2.302 1.00 93.12 103 THR A CA 1
ATOM 781 C C . THR A 1 103 ? 16.808 1.084 2.792 1.00 93.12 103 THR A C 1
ATOM 783 O O . THR A 1 103 ? 16.749 0.668 3.947 1.00 93.12 103 THR A O 1
ATOM 786 N N . GLY A 1 104 ? 17.708 0.616 1.921 1.00 93.88 104 GLY A N 1
ATOM 787 C CA . GLY A 1 104 ? 18.607 -0.508 2.188 1.00 93.88 104 GLY A CA 1
ATOM 788 C C . GLY A 1 104 ? 17.908 -1.873 2.216 1.00 93.88 104 GLY A C 1
ATOM 789 O O . GLY A 1 104 ? 18.569 -2.884 2.443 1.00 93.88 104 GLY A O 1
ATOM 790 N N . LYS A 1 105 ? 16.589 -1.930 1.985 1.00 94.38 105 LYS A N 1
ATOM 791 C CA . LYS A 1 105 ? 15.769 -3.148 2.058 1.00 94.38 105 LYS A CA 1
ATOM 792 C C . LYS A 1 105 ? 14.972 -3.337 0.764 1.00 94.38 105 LYS A C 1
ATOM 794 O O . LYS A 1 105 ? 14.558 -2.350 0.159 1.00 94.38 105 LYS A O 1
ATOM 799 N N . PRO A 1 106 ? 14.736 -4.577 0.304 1.00 94.94 106 PRO A N 1
ATOM 800 C CA . PRO A 1 106 ? 13.842 -4.801 -0.828 1.00 94.94 106 PRO A CA 1
ATOM 801 C C . PRO A 1 106 ? 12.420 -4.340 -0.474 1.00 94.94 106 PRO A C 1
ATOM 803 O O . PRO A 1 106 ? 12.024 -4.406 0.689 1.00 94.94 106 PRO A O 1
ATOM 806 N N . LEU A 1 107 ? 11.641 -3.916 -1.478 1.00 93.81 107 LEU A N 1
ATOM 807 C CA . LEU A 1 107 ? 10.243 -3.493 -1.285 1.00 93.81 107 LEU A CA 1
ATOM 808 C C . LEU A 1 107 ? 9.393 -4.587 -0.623 1.00 93.81 107 LEU A C 1
ATOM 810 O O . LEU A 1 107 ? 8.520 -4.307 0.186 1.00 93.81 107 LEU A O 1
ATOM 814 N N . HIS A 1 108 ? 9.686 -5.843 -0.948 1.00 94.75 108 HIS A N 1
ATOM 815 C CA . HIS A 1 108 ? 9.112 -7.011 -0.304 1.00 94.75 108 HIS A CA 1
ATOM 816 C C . HIS A 1 108 ? 10.188 -8.103 -0.229 1.00 94.75 108 HIS A C 1
ATOM 818 O O . HIS A 1 108 ? 10.953 -8.237 -1.191 1.00 94.75 108 HIS A O 1
ATOM 824 N N . PRO A 1 109 ? 10.259 -8.920 0.841 1.00 93.25 109 PRO A N 1
ATOM 825 C CA . PRO A 1 109 ? 11.299 -9.944 0.995 1.00 93.25 109 PRO A CA 1
ATOM 826 C C . PRO A 1 109 ? 11.425 -10.888 -0.207 1.00 93.25 109 PRO A C 1
ATOM 828 O O . PRO A 1 109 ? 12.528 -11.194 -0.644 1.00 93.25 109 PRO A O 1
ATOM 831 N N . ALA A 1 110 ? 10.296 -11.264 -0.815 1.00 92.69 110 ALA A N 1
ATOM 832 C CA . ALA A 1 110 ? 10.264 -12.128 -1.999 1.00 92.69 110 ALA A CA 1
ATOM 833 C C . ALA A 1 110 ? 10.966 -11.545 -3.245 1.00 92.69 110 ALA A C 1
ATOM 835 O O . ALA A 1 110 ? 11.231 -12.286 -4.186 1.00 92.69 110 ALA A O 1
ATOM 836 N N . LEU A 1 111 ? 11.256 -10.238 -3.280 1.00 94.00 111 LEU A N 1
ATOM 837 C CA . LEU A 1 111 ? 11.976 -9.600 -4.387 1.00 94.00 111 LEU A CA 1
ATOM 838 C C . LEU A 1 111 ? 13.498 -9.709 -4.261 1.00 94.00 111 LEU A C 1
ATOM 840 O O . LEU A 1 111 ? 14.181 -9.478 -5.254 1.00 94.00 111 LEU A O 1
ATOM 844 N N . ALA A 1 112 ? 14.030 -10.042 -3.079 1.00 90.94 112 ALA A N 1
ATOM 845 C CA . ALA A 1 112 ? 15.475 -10.124 -2.859 1.00 90.94 112 ALA A CA 1
ATOM 846 C C . ALA A 1 112 ? 16.133 -11.189 -3.750 1.00 90.94 112 ALA A C 1
ATOM 848 O O . ALA A 1 112 ? 17.152 -10.922 -4.380 1.00 90.94 112 ALA A O 1
ATOM 849 N N . ASP A 1 113 ? 15.493 -12.357 -3.847 1.00 89.19 113 ASP A N 1
ATOM 850 C CA . ASP A 1 113 ? 16.006 -13.532 -4.562 1.00 89.19 113 ASP A CA 1
ATOM 851 C C . ASP A 1 113 ? 15.255 -13.799 -5.880 1.00 89.19 113 ASP A C 1
ATOM 853 O O . ASP A 1 113 ? 15.373 -14.867 -6.487 1.00 89.19 113 ASP A O 1
ATOM 857 N N . ALA A 1 114 ? 14.437 -12.845 -6.334 1.00 92.00 114 ALA A N 1
ATOM 858 C CA . ALA A 1 114 ? 13.612 -13.021 -7.521 1.00 92.00 114 ALA A CA 1
ATOM 859 C C . ALA A 1 114 ? 14.463 -13.011 -8.801 1.00 92.00 114 ALA A C 1
ATOM 861 O O . ALA A 1 114 ? 15.058 -11.997 -9.163 1.00 92.00 114 ALA A O 1
ATOM 862 N N . ALA A 1 115 ? 14.436 -14.118 -9.551 1.00 91.75 115 ALA A N 1
ATOM 863 C CA . ALA A 1 115 ? 15.084 -14.208 -10.864 1.00 91.75 115 ALA A CA 1
ATOM 864 C C . ALA A 1 115 ? 14.467 -13.249 -11.904 1.00 91.75 115 ALA A C 1
ATOM 866 O O . ALA A 1 115 ? 15.161 -12.767 -12.795 1.00 91.75 115 ALA A O 1
ATOM 867 N N . ASP A 1 116 ? 13.165 -12.964 -11.785 1.00 93.81 116 ASP A N 1
ATOM 868 C CA . ASP A 1 116 ? 12.435 -12.021 -12.636 1.00 93.81 116 ASP A CA 1
ATOM 869 C C . ASP A 1 116 ? 11.617 -11.051 -11.769 1.00 93.81 116 ASP A C 1
ATOM 871 O O . ASP A 1 116 ? 10.477 -11.335 -11.394 1.00 93.81 116 ASP A O 1
ATOM 875 N N . VAL A 1 117 ? 12.226 -9.910 -11.427 1.00 94.50 117 VAL A N 1
ATOM 876 C CA . VAL A 1 117 ? 11.642 -8.885 -10.543 1.00 94.50 117 VAL A CA 1
ATOM 877 C C . VAL A 1 117 ? 10.292 -8.358 -11.060 1.00 94.50 117 VAL A C 1
ATOM 879 O O . VAL A 1 117 ? 9.347 -8.383 -10.275 1.00 94.50 117 VAL A O 1
ATOM 882 N N . PRO A 1 118 ? 10.128 -7.942 -12.337 1.00 94.94 118 PRO A N 1
ATOM 883 C CA . PRO A 1 118 ? 8.828 -7.524 -12.870 1.00 94.94 118 PRO A CA 1
ATOM 884 C C . PRO A 1 118 ? 7.720 -8.557 -12.684 1.00 94.94 118 PRO A C 1
ATOM 886 O O . PRO A 1 118 ? 6.609 -8.215 -12.279 1.00 94.94 118 PRO A O 1
ATOM 889 N N . LYS A 1 119 ? 8.025 -9.828 -12.964 1.00 94.50 119 LYS A N 1
ATOM 890 C CA . LYS A 1 119 ? 7.052 -10.914 -12.841 1.00 94.50 119 LYS A CA 1
ATOM 891 C C . LYS A 1 119 ? 6.714 -11.211 -11.383 1.00 94.50 119 LYS A C 1
ATOM 893 O O . LYS A 1 119 ? 5.556 -11.476 -11.083 1.00 94.50 119 LYS A O 1
ATOM 898 N N . ALA A 1 120 ? 7.701 -11.161 -10.489 1.00 95.06 120 ALA A N 1
ATOM 899 C CA . ALA A 1 120 ? 7.464 -11.313 -9.059 1.00 95.06 120 ALA A CA 1
ATOM 900 C C . ALA A 1 120 ? 6.592 -10.164 -8.533 1.00 95.06 120 ALA A C 1
ATOM 902 O O . ALA A 1 120 ? 5.534 -10.426 -7.971 1.00 95.06 120 ALA A O 1
ATOM 903 N N . LEU A 1 121 ? 6.975 -8.907 -8.798 1.00 96.12 121 LEU A N 1
ATOM 904 C CA . LEU A 1 121 ? 6.253 -7.704 -8.365 1.00 96.12 121 LEU A CA 1
ATOM 905 C C . LEU A 1 121 ? 4.784 -7.702 -8.800 1.00 96.12 121 LEU A C 1
ATOM 907 O O . LEU A 1 121 ? 3.924 -7.231 -8.055 1.00 96.12 121 LEU A O 1
ATOM 911 N N . TRP A 1 122 ? 4.499 -8.254 -9.980 1.00 95.25 122 TRP A N 1
ATOM 912 C CA . TRP A 1 122 ? 3.155 -8.309 -10.539 1.00 95.25 122 TRP A CA 1
ATOM 913 C C . TRP A 1 122 ? 2.108 -8.917 -9.594 1.00 95.25 122 TRP A C 1
ATOM 915 O O . TRP A 1 122 ? 0.995 -8.399 -9.507 1.00 95.25 122 TRP A O 1
ATOM 925 N N . THR A 1 123 ? 2.460 -10.001 -8.895 1.00 94.00 123 THR A N 1
ATOM 926 C CA . THR A 1 123 ? 1.528 -10.787 -8.066 1.00 94.00 123 THR A CA 1
ATOM 927 C C . THR A 1 123 ? 1.726 -10.598 -6.566 1.00 94.00 123 THR A C 1
ATOM 929 O O . THR A 1 123 ? 1.119 -11.328 -5.784 1.00 94.00 123 THR A O 1
ATOM 932 N N . LEU A 1 124 ? 2.621 -9.705 -6.138 1.00 94.69 124 LEU A N 1
ATOM 933 C CA . LEU A 1 124 ? 2.891 -9.543 -4.712 1.00 94.69 124 LEU A CA 1
ATOM 934 C C . LEU A 1 124 ? 1.726 -8.871 -3.981 1.00 94.69 124 LEU A C 1
ATOM 936 O O . LEU A 1 124 ? 1.075 -7.993 -4.548 1.00 94.69 124 LEU A O 1
ATOM 940 N N . PRO A 1 125 ? 1.518 -9.209 -2.694 1.00 94.19 125 PRO A N 1
ATOM 941 C CA . PRO A 1 125 ? 0.526 -8.568 -1.836 1.00 94.19 125 PRO A CA 1
ATOM 942 C C . PRO A 1 125 ? 1.025 -7.205 -1.321 1.00 94.19 125 PRO A C 1
ATOM 944 O O . PRO A 1 125 ? 0.890 -6.883 -0.148 1.00 94.19 125 PRO A O 1
ATOM 947 N N . VAL A 1 126 ? 1.642 -6.418 -2.200 1.00 95.56 126 VAL A N 1
ATOM 948 C CA . VAL A 1 126 ? 1.995 -5.016 -1.978 1.00 95.56 126 VAL A CA 1
ATOM 949 C C . VAL A 1 126 ? 1.585 -4.266 -3.234 1.00 95.56 126 VAL A C 1
ATOM 951 O O . VAL A 1 126 ? 2.022 -4.604 -4.337 1.00 95.56 126 VAL A O 1
ATOM 954 N N . ALA A 1 127 ? 0.699 -3.290 -3.095 1.00 96.06 127 ALA A N 1
ATOM 955 C CA . ALA A 1 127 ? 0.306 -2.435 -4.200 1.00 96.06 127 ALA A CA 1
ATOM 956 C C . ALA A 1 127 ? 1.487 -1.548 -4.589 1.00 96.06 127 ALA A C 1
ATOM 958 O O . ALA A 1 127 ? 2.168 -1.003 -3.726 1.00 96.06 127 ALA A O 1
ATOM 959 N N . CYS A 1 128 ? 1.747 -1.430 -5.888 1.00 96.62 128 CYS A N 1
ATOM 960 C CA . CYS A 1 128 ? 2.815 -0.608 -6.435 1.00 96.62 128 CYS A CA 1
ATOM 961 C C . CYS A 1 128 ? 2.333 0.079 -7.713 1.00 96.62 128 CYS A C 1
ATOM 963 O O . CYS A 1 128 ? 1.934 -0.594 -8.668 1.00 96.62 128 CYS A O 1
ATOM 965 N N . VAL A 1 129 ? 2.428 1.409 -7.751 1.00 95.56 129 VAL A N 1
ATOM 966 C CA . VAL A 1 129 ? 2.142 2.217 -8.947 1.00 95.56 129 VAL A CA 1
ATOM 967 C C . VAL A 1 129 ? 3.256 3.204 -9.231 1.00 95.56 129 VAL A C 1
ATOM 969 O O . VAL A 1 129 ? 3.944 3.665 -8.320 1.00 95.56 129 VAL A O 1
ATOM 972 N N . VAL A 1 130 ? 3.391 3.571 -10.500 1.00 95.19 130 VAL A N 1
ATOM 973 C CA . VAL A 1 130 ? 4.226 4.692 -10.931 1.00 95.19 130 VAL A CA 1
ATOM 974 C C . VAL A 1 130 ? 3.339 5.727 -11.590 1.00 95.19 130 VAL A C 1
ATOM 976 O O . VAL A 1 130 ? 2.591 5.407 -12.510 1.00 95.19 130 VAL A O 1
ATOM 979 N N . VAL A 1 131 ? 3.451 6.960 -11.117 1.00 93.88 131 VAL A N 1
ATOM 980 C CA . VAL A 1 131 ? 2.753 8.131 -11.637 1.00 93.88 131 VAL A CA 1
ATOM 981 C C . VAL A 1 131 ? 3.773 9.027 -12.317 1.00 93.88 131 VAL A C 1
ATOM 983 O O . VAL A 1 131 ? 4.827 9.317 -11.747 1.00 93.88 131 VAL A O 1
ATOM 986 N N . GLY A 1 132 ? 3.478 9.459 -13.532 1.00 91.38 132 GLY A N 1
ATOM 987 C CA . GLY A 1 132 ? 4.359 10.316 -14.313 1.00 91.38 132 GLY A CA 1
ATOM 988 C C . GLY A 1 132 ? 3.618 10.925 -15.489 1.00 91.38 132 GLY A C 1
ATOM 989 O O . GLY A 1 132 ? 2.417 10.722 -15.649 1.00 91.38 132 GLY A O 1
ATOM 990 N N . HIS A 1 133 ? 4.334 11.666 -16.321 1.00 85.50 133 HIS A N 1
ATOM 991 C CA . HIS A 1 133 ? 3.760 12.177 -17.558 1.00 85.50 133 HIS A CA 1
ATOM 992 C C . HIS A 1 133 ? 3.907 11.137 -18.667 1.00 85.50 133 HIS A C 1
ATOM 994 O O . HIS A 1 133 ? 4.858 10.345 -18.641 1.00 85.50 133 HIS A O 1
ATOM 1000 N N . PRO A 1 134 ? 2.993 11.128 -19.648 1.00 67.31 134 PRO A N 1
ATOM 1001 C CA . PRO A 1 134 ? 3.171 10.352 -20.862 1.00 67.31 134 PRO A CA 1
ATOM 1002 C C . PRO A 1 134 ? 4.351 10.934 -21.654 1.00 67.31 134 PRO A C 1
ATOM 1004 O O . PRO A 1 134 ? 4.187 11.737 -22.564 1.00 67.31 134 PRO A O 1
ATOM 1007 N N . THR A 1 135 ? 5.576 10.566 -21.289 1.00 56.25 135 THR A N 1
ATOM 1008 C CA . THR A 1 135 ? 6.756 10.842 -22.108 1.00 56.25 135 THR A CA 1
ATOM 1009 C C . THR A 1 135 ? 6.689 9.922 -23.329 1.00 56.25 135 THR A C 1
ATOM 1011 O O . THR A 1 135 ? 6.350 8.747 -23.177 1.00 56.25 135 THR A O 1
ATOM 1014 N N . GLU A 1 136 ? 7.035 10.418 -24.524 1.00 43.38 136 GLU A N 1
ATOM 1015 C CA . GLU A 1 136 ? 6.946 9.749 -25.845 1.00 43.38 136 GLU A CA 1
ATOM 1016 C C . GLU A 1 136 ? 7.581 8.338 -25.958 1.00 43.38 136 GLU A C 1
ATOM 1018 O O . GLU A 1 136 ? 7.509 7.699 -27.004 1.00 43.38 136 GLU A O 1
ATOM 1023 N N . ALA A 1 137 ? 8.147 7.788 -24.883 1.00 37.88 137 ALA A N 1
ATOM 1024 C CA . ALA A 1 137 ? 8.601 6.406 -24.769 1.00 37.88 137 ALA A CA 1
ATOM 1025 C C . ALA A 1 137 ? 7.468 5.351 -24.736 1.00 37.88 137 ALA A C 1
ATOM 1027 O O . ALA A 1 137 ? 7.761 4.159 -24.799 1.00 37.88 137 ALA A O 1
ATOM 1028 N N . ALA A 1 138 ? 6.191 5.750 -24.663 1.00 41.34 138 ALA A N 1
ATOM 1029 C CA . ALA A 1 138 ? 5.045 4.840 -24.811 1.00 41.34 138 ALA A CA 1
ATOM 1030 C C . ALA A 1 138 ? 4.658 4.557 -26.282 1.00 41.34 138 ALA A C 1
ATOM 1032 O O . ALA A 1 138 ? 3.758 3.760 -26.542 1.00 41.34 138 ALA A O 1
ATOM 1033 N N . SER A 1 139 ? 5.331 5.184 -27.254 1.00 37.03 139 SER A N 1
ATOM 1034 C CA . SER A 1 139 ? 4.937 5.145 -28.670 1.00 37.03 139 SER A CA 1
ATOM 1035 C C . SER A 1 139 ? 5.527 3.998 -29.505 1.00 37.03 139 SER A C 1
ATOM 1037 O O . SER A 1 139 ? 5.293 3.966 -30.709 1.00 37.03 139 SER A O 1
ATOM 1039 N N . SER A 1 140 ? 6.249 3.031 -28.923 1.00 41.38 140 SER A N 1
ATOM 1040 C CA . SER A 1 140 ? 6.822 1.926 -29.715 1.00 41.38 140 SER A CA 1
ATOM 1041 C C . SER A 1 140 ? 6.148 0.559 -29.582 1.00 41.38 140 SER A C 1
ATOM 1043 O O . SER A 1 140 ? 6.559 -0.334 -30.310 1.00 41.38 140 SER A O 1
ATOM 1045 N N . ASP A 1 141 ? 5.118 0.363 -28.745 1.00 39.38 141 ASP A N 1
ATOM 1046 C CA . ASP A 1 141 ? 4.416 -0.944 -28.716 1.00 39.38 141 ASP A CA 1
ATOM 1047 C C . ASP A 1 141 ? 2.960 -0.943 -28.197 1.00 39.38 141 ASP A C 1
ATOM 1049 O O . ASP A 1 141 ? 2.349 -2.001 -28.049 1.00 39.38 141 ASP A O 1
ATOM 1053 N N . ALA A 1 142 ? 2.353 0.222 -27.952 1.00 38.09 142 ALA A N 1
ATOM 1054 C CA . ALA A 1 142 ? 0.925 0.324 -27.644 1.00 38.09 142 ALA A CA 1
ATOM 1055 C C . ALA A 1 142 ? 0.179 0.931 -28.838 1.00 38.09 142 ALA A C 1
ATOM 1057 O O . ALA A 1 142 ? -0.117 2.124 -28.876 1.00 38.09 142 ALA A O 1
ATOM 1058 N N . GLN A 1 143 ? -0.112 0.104 -29.844 1.00 34.00 143 GLN A N 1
ATOM 1059 C CA . GLN A 1 143 ? -1.002 0.488 -30.937 1.00 34.00 143 GLN A CA 1
ATOM 1060 C C . GLN A 1 143 ? -2.442 0.586 -30.403 1.00 34.00 143 GLN A C 1
ATOM 1062 O O . GLN A 1 143 ? -3.198 -0.384 -30.424 1.00 34.00 143 GLN A O 1
ATOM 1067 N N . LEU A 1 144 ? -2.824 1.765 -29.911 1.00 39.75 144 LEU A N 1
ATOM 1068 C CA . LEU A 1 144 ? -4.231 2.153 -29.791 1.00 39.75 144 LEU A CA 1
ATOM 1069 C C . LEU A 1 144 ? -4.825 2.273 -31.212 1.00 39.75 144 LEU A C 1
ATOM 1071 O O . LEU A 1 144 ? -4.120 2.719 -32.122 1.00 39.75 144 LEU A O 1
ATOM 1075 N N . PRO A 1 145 ? -6.084 1.858 -31.456 1.00 34.75 145 PRO A N 1
ATOM 1076 C CA . PRO A 1 145 ? -6.679 1.950 -32.785 1.00 34.75 145 PRO A CA 1
ATOM 1077 C C . PRO A 1 145 ? -6.800 3.419 -33.205 1.00 34.75 145 PRO A C 1
ATOM 1079 O O . PRO A 1 145 ? -7.438 4.221 -32.526 1.00 34.75 145 PRO A O 1
ATOM 1082 N N . ALA A 1 146 ? -6.156 3.748 -34.325 1.00 36.81 146 ALA A N 1
ATOM 1083 C CA . ALA A 1 146 ? -6.173 5.067 -34.934 1.00 36.81 146 ALA A CA 1
ATOM 1084 C C . ALA A 1 146 ? -7.609 5.475 -35.290 1.00 36.81 146 ALA A C 1
ATOM 1086 O O . ALA A 1 146 ? -8.316 4.747 -35.988 1.00 36.81 146 ALA A O 1
ATOM 1087 N N . ALA A 1 147 ? -8.021 6.650 -34.818 1.00 35.75 147 ALA A N 1
ATOM 1088 C CA . ALA A 1 147 ? -9.092 7.398 -35.448 1.00 35.75 147 ALA A CA 1
ATOM 1089 C C . ALA A 1 147 ? -8.473 8.162 -36.626 1.00 35.75 147 ALA A C 1
ATOM 1091 O O . ALA A 1 147 ? -7.620 9.028 -36.430 1.00 35.75 147 ALA A O 1
ATOM 1092 N N . ASP A 1 148 ? -8.867 7.786 -37.840 1.00 35.72 148 ASP A N 1
ATOM 1093 C CA . ASP A 1 148 ? -8.618 8.550 -39.058 1.00 35.72 148 ASP A CA 1
ATOM 1094 C C . ASP A 1 148 ? -9.304 9.924 -38.943 1.00 35.72 148 ASP A C 1
ATOM 1096 O O . ASP A 1 148 ? -10.506 9.987 -38.693 1.00 35.72 148 ASP A O 1
ATOM 1100 N N . ASP A 1 149 ? -8.551 11.022 -39.053 1.00 34.12 149 ASP A N 1
ATOM 1101 C CA . ASP A 1 149 ? -8.609 11.938 -40.206 1.00 34.12 149 ASP A CA 1
ATOM 1102 C C . ASP A 1 149 ? -7.858 13.268 -39.964 1.00 34.12 149 ASP A C 1
ATOM 1104 O O . ASP A 1 149 ? -7.927 13.881 -38.903 1.00 34.12 149 ASP A O 1
ATOM 1108 N N . ALA A 1 150 ? -7.241 13.726 -41.058 1.00 36.25 150 ALA A N 1
ATOM 1109 C CA . ALA A 1 150 ? -6.827 15.091 -41.407 1.00 36.25 150 ALA A CA 1
ATOM 1110 C C . ALA A 1 150 ? -5.522 15.708 -40.834 1.00 36.25 150 ALA A C 1
ATOM 1112 O O . ALA A 1 150 ? -5.386 16.099 -39.681 1.00 36.25 150 ALA A O 1
ATOM 1113 N N . ALA A 1 151 ? -4.595 15.870 -41.785 1.00 37.84 151 ALA A N 1
ATOM 1114 C CA . ALA A 1 151 ? -3.396 16.704 -41.854 1.00 37.84 151 ALA A CA 1
ATOM 1115 C C . ALA A 1 151 ? -3.495 18.128 -41.261 1.00 37.84 151 ALA A C 1
ATOM 1117 O O . ALA A 1 151 ? -4.509 18.790 -41.433 1.00 37.84 151 ALA A O 1
ATOM 1118 N N . GLU A 1 152 ? -2.386 18.660 -40.726 1.00 32.44 152 GLU A N 1
ATOM 1119 C CA . GLU A 1 152 ? -1.489 19.610 -41.421 1.00 32.44 152 GLU A CA 1
ATOM 1120 C C . GLU A 1 152 ? -0.292 19.996 -40.522 1.00 32.44 152 GLU A C 1
ATOM 1122 O O . GLU A 1 152 ? -0.361 19.987 -39.296 1.00 32.44 152 GLU A O 1
ATOM 1127 N N . VAL A 1 153 ? 0.844 20.282 -41.160 1.00 44.72 153 VAL A N 1
ATOM 1128 C CA . VAL A 1 153 ? 2.123 20.660 -40.552 1.00 44.72 153 VAL A CA 1
ATOM 1129 C C . VAL A 1 153 ? 2.047 22.086 -40.002 1.00 44.72 153 VAL A C 1
ATOM 1131 O O . VAL A 1 153 ? 1.882 23.030 -40.769 1.00 44.72 153 VAL A O 1
ATOM 1134 N N . ALA A 1 154 ? 2.284 22.263 -38.702 1.00 32.56 154 ALA A N 1
ATOM 1135 C CA . ALA A 1 154 ? 2.629 23.561 -38.132 1.00 32.56 154 ALA A CA 1
ATOM 1136 C C . ALA A 1 154 ? 3.695 23.392 -37.042 1.00 32.56 154 ALA A C 1
ATOM 1138 O O . ALA A 1 154 ? 3.445 22.847 -35.971 1.00 32.56 154 ALA A O 1
ATOM 1139 N N . ALA A 1 155 ? 4.903 23.878 -37.328 1.00 43.88 155 ALA A N 1
ATOM 1140 C CA . ALA A 1 155 ? 5.868 24.216 -36.296 1.00 43.88 155 ALA A CA 1
ATOM 1141 C C . ALA A 1 155 ? 5.303 25.405 -35.505 1.00 43.88 155 ALA A C 1
ATOM 1143 O O . ALA A 1 155 ? 5.256 26.520 -36.024 1.00 43.88 155 ALA A O 1
ATOM 1144 N N . ALA A 1 156 ? 4.842 25.163 -34.280 1.00 31.25 156 ALA A N 1
ATOM 1145 C CA . ALA A 1 156 ? 4.360 26.206 -33.388 1.00 31.25 156 ALA A CA 1
ATOM 1146 C C . ALA A 1 156 ? 4.663 25.842 -31.929 1.00 31.25 156 ALA A C 1
ATOM 1148 O O . ALA A 1 156 ? 4.142 24.874 -31.392 1.00 31.25 156 ALA A O 1
ATOM 1149 N N . ASP A 1 157 ? 5.552 26.648 -31.357 1.00 25.95 157 ASP A N 1
ATOM 1150 C CA . ASP A 1 157 ? 5.548 27.147 -29.984 1.00 25.95 157 ASP A CA 1
ATOM 1151 C C . ASP A 1 157 ? 5.336 26.139 -28.840 1.00 25.95 157 ASP A C 1
ATOM 1153 O O . ASP A 1 157 ? 4.233 25.677 -28.548 1.00 25.95 157 ASP A O 1
ATOM 1157 N N . SER A 1 158 ? 6.423 25.865 -28.112 1.00 38.56 158 SER A N 1
ATOM 1158 C CA . SER A 1 158 ? 6.430 25.085 -26.877 1.00 38.56 158 SER A CA 1
ATOM 1159 C C . SER A 1 158 ? 5.740 25.849 -25.741 1.00 38.56 158 SER A C 1
ATOM 1161 O O . SER A 1 158 ? 6.380 26.360 -24.821 1.00 38.56 158 SER A O 1
ATOM 1163 N N . THR A 1 159 ? 4.418 25.897 -25.770 1.00 33.09 159 THR A N 1
ATOM 1164 C CA . THR A 1 159 ? 3.623 25.992 -24.547 1.00 33.09 159 THR A CA 1
ATOM 1165 C C . THR A 1 159 ? 3.088 24.597 -24.290 1.00 33.09 159 THR A C 1
ATOM 1167 O O . THR A 1 159 ? 2.028 24.213 -24.769 1.00 33.09 159 THR A O 1
ATOM 1170 N N . ALA A 1 160 ? 3.901 23.794 -23.596 1.00 39.91 160 ALA A N 1
ATOM 1171 C CA . ALA A 1 160 ? 3.490 22.489 -23.111 1.00 39.91 160 ALA A CA 1
ATOM 1172 C C . ALA A 1 160 ? 2.223 22.688 -22.271 1.00 39.91 160 ALA A C 1
ATOM 1174 O O . ALA A 1 160 ? 2.291 23.172 -21.141 1.00 39.91 160 ALA A O 1
ATOM 1175 N N . ALA A 1 161 ? 1.063 22.371 -22.849 1.00 40.81 161 ALA A N 1
ATOM 1176 C CA . ALA A 1 161 ? -0.146 22.158 -22.077 1.00 40.81 161 ALA A CA 1
ATOM 1177 C C . ALA A 1 161 ? 0.240 21.179 -20.969 1.00 40.81 161 ALA A C 1
ATOM 1179 O O . ALA A 1 161 ? 0.810 20.131 -21.272 1.00 40.81 161 ALA A O 1
ATOM 1180 N N . ALA A 1 162 ? 0.041 21.570 -19.709 1.00 50.47 162 ALA A N 1
ATOM 1181 C CA . ALA A 1 162 ? 0.404 20.760 -18.556 1.00 50.47 162 ALA A CA 1
ATOM 1182 C C . ALA A 1 162 ? -0.276 19.395 -18.704 1.00 50.47 162 ALA A C 1
ATOM 1184 O O . ALA A 1 162 ? -1.477 19.263 -18.478 1.00 50.47 162 ALA A O 1
ATOM 1185 N N . SER A 1 163 ? 0.472 18.408 -19.197 1.00 62.81 163 SER A N 1
ATOM 1186 C CA . SER A 1 163 ? -0.036 17.063 -19.402 1.00 62.81 163 SER A CA 1
ATOM 1187 C C . SER A 1 163 ? -0.332 16.512 -18.022 1.00 62.81 163 SER A C 1
ATOM 1189 O O . SER A 1 163 ? 0.591 16.378 -17.222 1.00 62.81 163 SER A O 1
ATOM 1191 N N . GLU A 1 164 ? -1.596 16.247 -17.726 1.00 80.69 164 GLU A N 1
ATOM 1192 C CA . GLU A 1 164 ? -2.012 15.705 -16.437 1.00 80.69 164 GLU A CA 1
ATOM 1193 C C . GLU A 1 164 ? -1.240 14.408 -16.143 1.00 80.69 164 GLU A C 1
ATOM 1195 O O . GLU A 1 164 ? -0.978 13.609 -17.049 1.00 80.69 164 GLU A O 1
ATOM 1200 N N . ALA A 1 165 ? -0.800 14.218 -14.898 1.00 87.81 165 ALA A N 1
ATOM 1201 C CA . ALA A 1 165 ? -0.079 13.010 -14.521 1.00 87.81 165 ALA A CA 1
ATOM 1202 C C . ALA A 1 165 ? -0.965 11.773 -14.699 1.00 87.81 165 ALA A C 1
ATOM 1204 O O . ALA A 1 165 ? -2.128 11.751 -14.295 1.00 87.81 165 ALA A O 1
ATOM 1205 N N . VAL A 1 166 ? -0.387 10.711 -15.251 1.00 92.19 166 VAL A N 1
ATOM 1206 C CA . VAL A 1 166 ? -1.061 9.437 -15.503 1.00 92.19 166 VAL A CA 1
ATOM 1207 C C . VAL A 1 166 ? -0.380 8.299 -14.756 1.00 92.19 166 VAL A C 1
ATOM 1209 O O . VAL A 1 166 ? 0.798 8.377 -14.386 1.00 92.19 166 VAL A O 1
ATOM 1212 N N . TYR A 1 167 ? -1.105 7.204 -14.553 1.00 92.31 167 TYR A N 1
ATOM 1213 C CA . TYR A 1 167 ? -0.495 5.950 -14.124 1.00 92.31 167 TYR A CA 1
ATOM 1214 C C . TYR A 1 167 ? 0.317 5.354 -15.280 1.00 92.31 167 TYR A C 1
ATOM 1216 O O . TYR A 1 167 ? -0.224 4.990 -16.318 1.00 92.31 167 TYR A O 1
ATOM 1224 N N . VAL A 1 168 ? 1.628 5.231 -15.108 1.00 92.44 168 VAL A N 1
ATOM 1225 C CA . VAL A 1 168 ? 2.542 4.639 -16.103 1.00 92.44 168 VAL A CA 1
ATOM 1226 C C . VAL A 1 168 ? 2.756 3.146 -15.830 1.00 92.44 168 VAL A C 1
ATOM 1228 O O . VAL A 1 168 ? 3.074 2.372 -16.727 1.00 92.44 168 VAL A O 1
ATOM 1231 N N . TYR A 1 169 ? 2.564 2.721 -14.582 1.00 94.31 169 TYR A N 1
ATOM 1232 C CA . TYR A 1 169 ? 2.638 1.325 -14.163 1.00 94.31 169 TYR A CA 1
ATOM 1233 C C . TYR A 1 169 ? 1.703 1.083 -12.978 1.00 94.31 169 TYR A C 1
ATOM 1235 O O . TYR A 1 169 ? 1.604 1.935 -12.094 1.00 94.31 169 TYR A O 1
ATOM 1243 N N . ALA A 1 170 ? 1.083 -0.095 -12.926 1.00 94.69 170 ALA A N 1
ATOM 1244 C CA . ALA A 1 170 ? 0.338 -0.592 -11.773 1.00 94.69 170 ALA A CA 1
ATOM 1245 C C . ALA A 1 170 ? 0.409 -2.125 -11.730 1.00 94.69 170 ALA A C 1
ATOM 1247 O O . ALA A 1 170 ? 0.231 -2.766 -12.766 1.00 94.69 170 ALA A O 1
ATOM 1248 N N . ASN A 1 171 ? 0.670 -2.718 -10.561 1.00 95.56 171 ASN A N 1
ATOM 1249 C CA . ASN A 1 171 ? 0.585 -4.173 -10.363 1.00 95.56 171 ASN A CA 1
ATOM 1250 C C . ASN A 1 171 ? -0.825 -4.621 -9.924 1.00 95.56 171 ASN A C 1
ATOM 1252 O O . ASN A 1 171 ? -1.693 -3.783 -9.687 1.00 95.56 171 ASN A O 1
ATOM 1256 N N . LEU A 1 172 ? -1.067 -5.934 -9.785 1.00 95.00 172 LEU A N 1
ATOM 1257 C CA . LEU A 1 172 ? -2.408 -6.456 -9.459 1.00 95.00 172 LEU A CA 1
ATOM 1258 C C . LEU A 1 172 ? -2.991 -5.880 -8.169 1.00 95.00 172 LEU A C 1
ATOM 1260 O O . LEU A 1 172 ? -4.146 -5.467 -8.159 1.00 95.00 172 LEU A O 1
ATOM 1264 N N . ALA A 1 173 ? -2.190 -5.825 -7.105 1.00 95.06 173 ALA A N 1
ATOM 1265 C CA . ALA A 1 173 ? -2.626 -5.284 -5.823 1.00 95.06 173 ALA A CA 1
ATOM 1266 C C . ALA A 1 173 ? -3.027 -3.801 -5.934 1.00 95.06 173 ALA A C 1
ATOM 1268 O O . ALA A 1 173 ? -3.997 -3.376 -5.315 1.00 95.06 173 ALA A O 1
ATOM 1269 N N . ALA A 1 174 ? -2.331 -3.014 -6.761 1.00 94.75 174 ALA A N 1
ATOM 1270 C CA . ALA A 1 174 ? -2.707 -1.627 -7.012 1.00 94.75 174 ALA A CA 1
ATOM 1271 C C . ALA A 1 174 ? -3.962 -1.478 -7.883 1.00 94.75 174 ALA A C 1
ATOM 1273 O O . ALA A 1 174 ? -4.774 -0.594 -7.623 1.00 94.75 174 ALA A O 1
ATOM 1274 N N . ILE A 1 175 ? -4.123 -2.328 -8.901 1.00 93.81 175 ILE A N 1
ATOM 1275 C CA . ILE A 1 175 ? -5.317 -2.359 -9.764 1.00 93.81 175 ILE A CA 1
ATOM 1276 C C . ILE A 1 175 ? -6.556 -2.642 -8.912 1.00 93.81 175 ILE A C 1
ATOM 1278 O O . ILE A 1 175 ? -7.549 -1.925 -9.019 1.00 93.81 175 ILE A O 1
ATOM 1282 N N . GLU A 1 176 ? -6.458 -3.630 -8.020 1.00 93.38 176 GLU A N 1
ATOM 1283 C CA . GLU A 1 176 ? -7.492 -3.956 -7.040 1.00 93.38 176 GLU A CA 1
ATOM 1284 C C . GLU A 1 176 ? -7.777 -2.768 -6.112 1.00 93.38 176 GLU A C 1
ATOM 1286 O O . GLU A 1 176 ? -8.921 -2.323 -6.020 1.00 93.38 176 GLU A O 1
ATOM 1291 N N . ALA A 1 177 ? -6.739 -2.218 -5.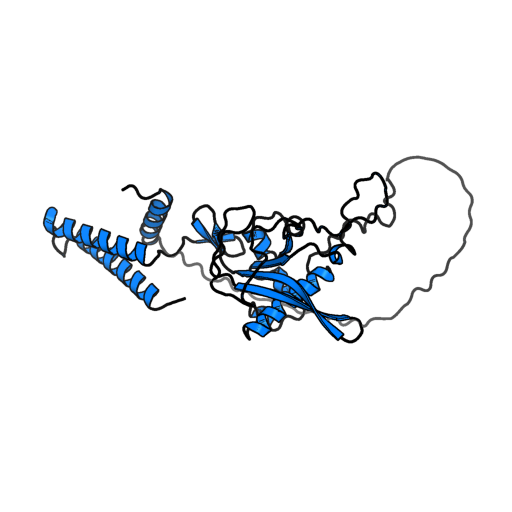471 1.00 92.94 177 ALA A N 1
ATOM 1292 C CA . ALA A 1 177 ? -6.880 -1.136 -4.500 1.00 92.94 177 ALA A CA 1
ATOM 1293 C C . ALA A 1 177 ? -7.515 0.129 -5.096 1.00 92.94 177 ALA A C 1
ATOM 1295 O O . ALA A 1 177 ? -8.365 0.758 -4.470 1.00 92.94 177 ALA A O 1
ATOM 1296 N N . LEU A 1 178 ? -7.121 0.499 -6.316 1.00 92.19 178 LEU A N 1
ATOM 1297 C CA . LEU A 1 178 ? -7.641 1.678 -7.016 1.00 92.19 178 LEU A CA 1
ATOM 1298 C C . LEU A 1 178 ? -8.954 1.388 -7.764 1.00 92.19 178 LEU A C 1
ATOM 1300 O O . LEU A 1 178 ? -9.601 2.310 -8.264 1.00 92.19 178 LEU A O 1
ATOM 1304 N N . GLY A 1 179 ? -9.379 0.122 -7.802 1.00 90.62 179 GLY A N 1
ATOM 1305 C CA . GLY A 1 179 ? -10.659 -0.304 -8.351 1.00 90.62 179 GLY A CA 1
ATOM 1306 C C . GLY A 1 179 ? -10.746 -0.258 -9.876 1.00 90.62 179 GLY A C 1
ATOM 1307 O O . GLY A 1 179 ? -11.854 -0.084 -10.402 1.00 90.62 179 GLY A O 1
ATOM 1308 N N . PHE A 1 180 ? -9.611 -0.401 -10.562 1.00 91.56 180 PHE A N 1
ATOM 1309 C CA . PHE A 1 180 ? -9.553 -0.588 -12.011 1.00 91.56 180 PHE A CA 1
ATOM 1310 C C . PHE A 1 180 ? -10.033 -1.996 -12.387 1.00 91.56 180 PHE A C 1
ATOM 1312 O O . PHE A 1 180 ? -9.908 -2.938 -11.605 1.00 91.56 180 PHE A O 1
ATOM 1319 N N . ALA A 1 181 ? -10.607 -2.143 -13.582 1.00 89.81 181 ALA A N 1
ATOM 1320 C CA . ALA A 1 181 ? -11.098 -3.441 -14.049 1.00 89.81 181 ALA A CA 1
ATOM 1321 C C . ALA A 1 181 ? -9.943 -4.379 -14.426 1.00 89.81 181 ALA A C 1
ATOM 1323 O O . ALA A 1 181 ? -9.991 -5.583 -14.175 1.00 89.81 181 ALA A O 1
ATOM 1324 N N . ASP A 1 182 ? -8.903 -3.808 -15.023 1.00 89.44 182 ASP A N 1
ATOM 1325 C CA . ASP A 1 182 ? -7.722 -4.496 -15.516 1.00 89.44 182 ASP A CA 1
ATOM 1326 C C . ASP A 1 182 ? -6.534 -3.521 -15.568 1.00 89.44 182 ASP A C 1
ATOM 1328 O O . ASP A 1 182 ? -6.614 -2.365 -15.150 1.00 89.44 182 ASP A O 1
ATOM 1332 N N . TRP A 1 183 ? -5.394 -3.995 -16.055 1.00 87.69 183 TRP A N 1
ATOM 1333 C CA . TRP A 1 183 ? -4.188 -3.177 -16.125 1.00 87.69 183 TRP A CA 1
ATOM 1334 C C . TRP A 1 183 ? -4.200 -2.212 -17.308 1.00 87.69 183 TRP A C 1
ATOM 1336 O O . TRP A 1 183 ? -3.589 -1.150 -17.225 1.00 87.69 183 TRP A O 1
ATOM 1346 N N . GLN A 1 184 ? -4.904 -2.557 -18.388 1.00 89.69 184 GLN A N 1
ATOM 1347 C CA . GLN A 1 184 ? -5.043 -1.711 -19.570 1.00 89.69 184 GLN A CA 1
ATOM 1348 C C . GLN A 1 184 ? -5.833 -0.439 -19.257 1.00 89.69 184 GLN A C 1
ATOM 1350 O O 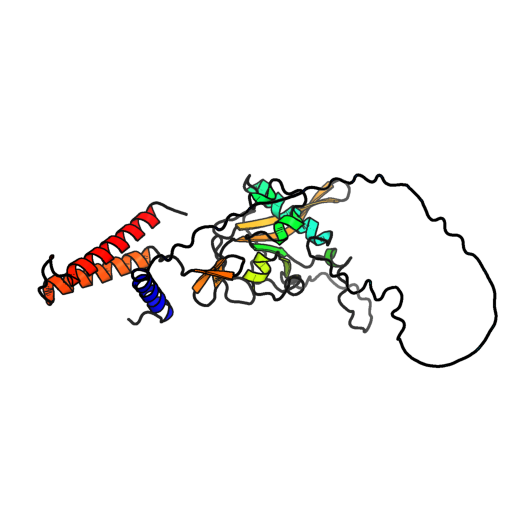. GLN A 1 184 ? -5.479 0.634 -19.728 1.00 89.69 184 GLN A O 1
ATOM 1355 N N . SER A 1 185 ? -6.875 -0.554 -18.434 1.00 90.25 185 SER A N 1
ATOM 1356 C CA . SER A 1 185 ? -7.670 0.575 -17.944 1.00 90.25 185 SER A CA 1
ATOM 1357 C C . SER A 1 185 ? -6.950 1.400 -16.880 1.00 90.25 185 SER A C 1
ATOM 1359 O O . SER A 1 185 ? -7.298 2.562 -16.688 1.00 90.25 185 SER A O 1
ATOM 1361 N N . ALA A 1 186 ? -5.954 0.825 -16.200 1.00 90.56 186 ALA A N 1
ATOM 1362 C CA . ALA A 1 186 ? -5.128 1.547 -15.240 1.00 90.56 186 ALA A CA 1
ATOM 1363 C C . ALA A 1 186 ? -4.048 2.389 -15.934 1.00 90.56 186 ALA A C 1
ATOM 1365 O O . ALA A 1 186 ? -3.892 3.566 -15.621 1.00 90.56 186 ALA A O 1
ATOM 1366 N N . ILE A 1 187 ? -3.288 1.807 -16.867 1.00 90.81 187 ILE A N 1
ATOM 1367 C CA . ILE A 1 187 ? -2.168 2.501 -17.515 1.00 90.81 187 ILE A CA 1
ATOM 1368 C C . ILE A 1 187 ? -2.693 3.597 -18.453 1.00 90.81 187 ILE A C 1
ATOM 1370 O O . ILE A 1 187 ? -3.534 3.356 -19.310 1.00 90.81 187 ILE A O 1
ATOM 1374 N N . GLY A 1 188 ? -2.170 4.813 -18.299 1.00 89.19 188 GLY A N 1
ATOM 1375 C CA . GLY A 1 188 ? -2.611 6.003 -19.024 1.00 89.19 188 GLY A CA 1
ATOM 1376 C C . GLY A 1 188 ? -3.819 6.703 -18.399 1.00 89.19 188 GLY A C 1
ATOM 1377 O O . GLY A 1 188 ? -4.136 7.817 -18.809 1.00 89.19 188 GLY A O 1
ATOM 1378 N N . ALA A 1 189 ? -4.469 6.111 -17.389 1.00 90.19 189 ALA A N 1
ATOM 1379 C CA . ALA A 1 189 ? -5.541 6.790 -16.673 1.00 90.19 189 ALA A CA 1
ATOM 1380 C C . ALA A 1 189 ? -4.991 7.979 -15.858 1.00 90.19 189 ALA A C 1
ATOM 1382 O O . ALA A 1 189 ? -3.883 7.878 -15.314 1.00 90.19 189 ALA A O 1
ATOM 1383 N N . PRO A 1 190 ? -5.756 9.081 -15.726 1.00 90.81 190 PRO A N 1
ATOM 1384 C CA . PRO A 1 190 ? -5.376 10.213 -14.889 1.00 90.81 190 PRO A CA 1
ATOM 1385 C C . PRO A 1 190 ? -5.142 9.790 -13.440 1.00 90.81 190 PRO A C 1
ATOM 1387 O O . PRO A 1 190 ? -5.908 9.011 -12.863 1.00 90.81 190 PRO A O 1
ATOM 1390 N N . SER A 1 191 ? -4.086 10.325 -12.839 1.00 89.75 191 SER A N 1
ATOM 1391 C CA . SER A 1 191 ? -3.720 10.055 -11.457 1.00 89.75 191 SER A CA 1
ATOM 1392 C C . SER A 1 191 ? -4.132 11.209 -10.549 1.00 89.75 191 SER A C 1
ATOM 1394 O O . SER A 1 191 ? -3.657 12.329 -10.692 1.00 89.75 191 SER A O 1
ATOM 1396 N N . ALA A 1 192 ? -4.916 10.903 -9.513 1.00 87.06 192 ALA A N 1
ATOM 1397 C CA . ALA A 1 192 ? -5.184 11.834 -8.412 1.00 87.06 192 ALA A CA 1
ATOM 1398 C C . ALA A 1 192 ? -4.042 11.891 -7.370 1.00 87.06 192 ALA A C 1
ATOM 1400 O O . ALA A 1 192 ? -4.101 12.663 -6.408 1.00 87.06 192 ALA A O 1
ATOM 1401 N N . LEU A 1 193 ? -3.013 11.045 -7.512 1.00 89.31 193 LEU A N 1
ATOM 1402 C CA . LEU A 1 193 ? -1.842 11.067 -6.637 1.00 89.31 193 LEU A CA 1
ATOM 1403 C C . LEU A 1 193 ? -0.916 12.233 -7.006 1.00 89.31 193 LEU A C 1
ATOM 1405 O O . LEU A 1 193 ? -0.747 12.507 -8.193 1.00 89.31 193 LEU A O 1
ATOM 1409 N N . PRO A 1 194 ? -0.264 12.882 -6.020 1.00 88.06 194 PRO A N 1
ATOM 1410 C CA . PRO A 1 194 ? 0.654 13.979 -6.298 1.00 88.06 194 PRO A CA 1
ATOM 1411 C C . PRO A 1 194 ? 1.775 13.572 -7.250 1.00 88.06 194 PRO A C 1
ATOM 1413 O O . PRO A 1 194 ? 2.357 12.496 -7.111 1.00 88.06 194 PRO A O 1
ATOM 1416 N N . GLU A 1 195 ? 2.127 14.473 -8.157 1.00 83.56 195 GLU A N 1
ATOM 1417 C CA . GLU A 1 195 ? 3.239 14.287 -9.090 1.00 83.56 195 GLU A CA 1
ATOM 1418 C C . GLU A 1 195 ? 4.551 14.877 -8.562 1.00 83.56 195 GLU A C 1
ATOM 1420 O O . GLU A 1 195 ? 5.624 14.535 -9.049 1.00 83.56 195 GLU A O 1
ATOM 1425 N N . GLU A 1 196 ? 4.502 15.713 -7.523 1.00 84.19 196 GLU A N 1
ATOM 1426 C CA . GLU A 1 196 ? 5.668 16.371 -6.935 1.00 84.19 196 GLU A CA 1
ATOM 142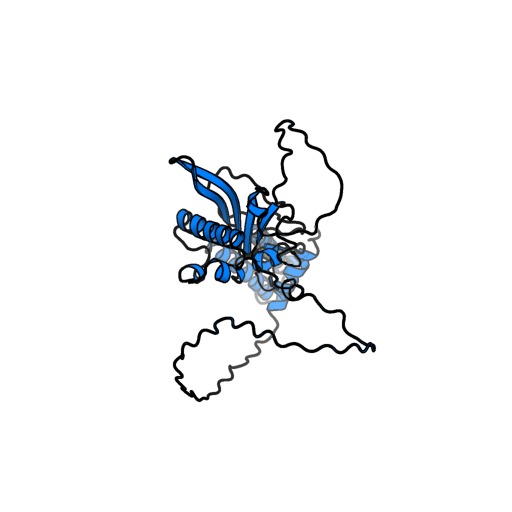7 C C . GLU A 1 196 ? 5.960 15.916 -5.505 1.00 84.19 196 GLU A C 1
ATOM 1429 O O . GLU A 1 196 ? 5.076 15.559 -4.719 1.00 84.19 196 GLU A O 1
ATOM 1434 N N . MET A 1 197 ? 7.249 15.937 -5.169 1.00 87.75 197 MET A N 1
ATOM 1435 C CA . MET A 1 197 ? 7.748 15.630 -3.837 1.00 87.75 197 MET A CA 1
ATOM 1436 C C . MET A 1 197 ? 8.967 16.499 -3.544 1.00 87.75 197 MET A C 1
ATOM 1438 O O . MET A 1 197 ? 9.878 16.594 -4.363 1.00 87.75 197 MET A O 1
ATOM 1442 N N . SER A 1 198 ? 8.992 17.116 -2.363 1.00 84.31 198 SER A N 1
ATOM 1443 C CA . SER A 1 198 ? 10.124 17.931 -1.906 1.00 84.31 198 SER A CA 1
ATOM 1444 C C . SER A 1 198 ? 11.319 17.085 -1.452 1.00 84.31 198 SER A C 1
ATOM 1446 O O . SER A 1 198 ? 12.464 17.526 -1.521 1.00 84.31 198 SER A O 1
ATOM 1448 N N . LYS A 1 199 ? 11.060 15.857 -0.992 1.00 89.75 199 LYS A N 1
ATOM 1449 C CA . LYS A 1 199 ? 12.066 14.861 -0.601 1.00 89.75 199 LYS A CA 1
ATOM 1450 C C . LYS A 1 199 ? 12.225 13.811 -1.703 1.00 89.75 199 LYS A C 1
ATOM 1452 O O . LYS A 1 199 ? 11.350 13.635 -2.541 1.00 89.75 199 LYS A O 1
ATOM 1457 N N . LYS A 1 200 ? 13.333 13.062 -1.692 1.00 89.88 200 LYS A N 1
ATOM 1458 C CA . LYS A 1 200 ? 13.515 11.915 -2.607 1.00 89.88 200 LYS A CA 1
ATOM 1459 C C . LYS A 1 200 ? 12.744 10.663 -2.165 1.00 89.88 200 LYS A C 1
ATOM 1461 O O . LYS A 1 200 ? 12.506 9.780 -2.987 1.00 89.88 200 LYS A O 1
ATOM 1466 N N . TYR A 1 201 ? 12.390 10.576 -0.885 1.00 94.19 201 TYR A N 1
ATOM 1467 C CA . TYR A 1 201 ? 11.705 9.448 -0.260 1.00 94.19 201 TYR A CA 1
ATOM 1468 C C . TYR A 1 201 ? 10.847 9.932 0.910 1.00 94.19 201 TYR A C 1
ATOM 1470 O O . TYR A 1 201 ? 11.259 10.836 1.644 1.00 94.19 201 TYR A O 1
ATOM 1478 N N . GLU A 1 202 ? 9.696 9.298 1.095 1.00 93.75 202 GLU A N 1
ATOM 1479 C CA . GLU A 1 202 ? 8.780 9.502 2.212 1.00 93.75 202 GLU A CA 1
ATOM 1480 C C . GLU A 1 202 ? 8.054 8.185 2.529 1.00 93.75 202 GLU A C 1
ATOM 1482 O O . GLU A 1 202 ? 7.647 7.472 1.614 1.00 93.75 202 GLU A O 1
ATOM 1487 N N . SER A 1 203 ? 7.903 7.872 3.815 1.00 93.25 203 SER A N 1
ATOM 1488 C CA . SER A 1 203 ? 7.118 6.751 4.362 1.00 93.25 203 SER A CA 1
ATOM 1489 C C . SER A 1 203 ? 6.072 7.287 5.344 1.00 93.25 203 SER A C 1
ATOM 1491 O O . SER A 1 203 ? 6.170 8.456 5.728 1.00 93.25 203 SER A O 1
ATOM 1493 N N . GLY A 1 204 ? 5.089 6.481 5.760 1.00 89.19 204 GLY A N 1
ATOM 1494 C CA . GLY A 1 204 ? 3.985 6.987 6.588 1.00 89.19 204 GLY A CA 1
ATOM 1495 C C . GLY A 1 204 ? 2.977 7.827 5.806 1.00 89.19 204 GLY A C 1
ATOM 1496 O O . GLY A 1 204 ? 2.242 8.622 6.389 1.00 89.19 204 GLY A O 1
ATOM 1497 N N . TYR A 1 205 ? 2.973 7.724 4.477 1.00 88.81 205 TYR A N 1
ATOM 1498 C CA . TYR A 1 205 ? 2.144 8.565 3.628 1.00 88.81 205 TYR A CA 1
ATOM 1499 C C . TYR A 1 205 ? 0.701 8.062 3.606 1.00 88.81 205 TYR A C 1
ATOM 1501 O O . TYR A 1 205 ? 0.419 6.985 3.083 1.00 88.81 205 TYR A O 1
ATOM 1509 N N . SER A 1 206 ? -0.224 8.890 4.088 1.00 91.19 206 SER A N 1
ATOM 1510 C CA . SER A 1 206 ? -1.656 8.593 4.053 1.00 91.19 206 SER A CA 1
ATOM 1511 C C . SER A 1 206 ? -2.411 9.667 3.282 1.00 91.19 206 SER A C 1
ATOM 1513 O O . SER A 1 206 ? -2.399 10.845 3.650 1.00 91.19 206 SER A O 1
ATOM 1515 N N . LYS A 1 207 ? -3.065 9.281 2.182 1.00 89.94 207 LYS A N 1
ATOM 1516 C CA . LYS A 1 207 ? -3.874 10.203 1.373 1.00 89.94 207 LYS A CA 1
ATOM 1517 C C . LYS A 1 207 ? -4.942 9.471 0.575 1.00 89.94 207 LYS A C 1
ATOM 1519 O O . LYS A 1 207 ? -4.757 8.326 0.173 1.00 89.94 207 LYS A O 1
ATOM 1524 N N . LYS A 1 208 ? -6.039 10.176 0.301 1.00 88.56 208 LYS A N 1
ATOM 1525 C CA . LYS A 1 208 ? -7.050 9.740 -0.662 1.00 88.56 208 LYS A CA 1
ATOM 1526 C C . LYS A 1 208 ? -6.441 9.618 -2.058 1.00 88.56 208 LYS A C 1
ATOM 1528 O O . LYS A 1 208 ? -5.724 10.524 -2.487 1.00 88.56 208 LYS A O 1
ATOM 1533 N N . ALA A 1 209 ? -6.722 8.516 -2.738 1.00 83.25 209 ALA A N 1
ATOM 1534 C CA . ALA A 1 209 ? -6.153 8.184 -4.034 1.00 83.25 209 ALA A CA 1
ATOM 1535 C C . ALA A 1 209 ? -7.224 7.691 -5.008 1.00 83.25 209 ALA A C 1
ATOM 1537 O O . ALA A 1 209 ? -8.159 7.009 -4.613 1.00 83.25 209 ALA A O 1
ATOM 1538 N N . GLY A 1 210 ? -7.013 7.976 -6.294 1.00 66.69 210 GLY A N 1
ATOM 1539 C CA . GLY A 1 210 ? -7.767 7.383 -7.396 1.00 66.69 210 GLY A CA 1
ATOM 1540 C C . GLY A 1 210 ? -9.155 7.975 -7.652 1.00 66.69 210 GLY A C 1
ATOM 1541 O O . GLY A 1 210 ? -9.541 9.010 -7.113 1.00 66.69 210 GLY A O 1
ATOM 1542 N N . LEU A 1 211 ? -9.879 7.288 -8.540 1.00 62.81 211 LEU A N 1
ATOM 1543 C CA . LEU A 1 211 ? -11.253 7.595 -8.960 1.00 62.81 211 LEU A CA 1
ATOM 1544 C C . LEU A 1 211 ? -12.299 7.145 -7.928 1.00 62.81 211 LEU A C 1
ATOM 1546 O O . LEU A 1 211 ? -13.412 7.667 -7.909 1.00 62.81 211 LEU A O 1
ATOM 1550 N N . ARG A 1 212 ? -11.951 6.174 -7.075 1.00 71.94 212 ARG A N 1
ATOM 1551 C CA . ARG A 1 212 ? -12.759 5.754 -5.924 1.00 71.94 212 ARG A CA 1
ATOM 1552 C C . ARG A 1 212 ? -12.263 6.460 -4.663 1.00 71.94 212 ARG A C 1
ATOM 1554 O O . ARG A 1 212 ? -11.072 6.740 -4.573 1.00 71.94 212 ARG A O 1
ATOM 1561 N N . PRO A 1 213 ? -13.120 6.717 -3.664 1.00 77.38 213 PRO A N 1
ATOM 1562 C CA . PRO A 1 213 ? -12.699 7.319 -2.403 1.00 77.38 213 PRO A CA 1
ATOM 1563 C C . PRO A 1 213 ? -11.969 6.290 -1.520 1.00 77.38 213 PRO A C 1
ATOM 1565 O O . PRO A 1 213 ? -12.469 5.902 -0.470 1.00 77.38 213 PRO A O 1
ATOM 1568 N N . VAL A 1 214 ? -10.782 5.846 -1.943 1.00 89.94 214 VAL A N 1
ATOM 1569 C CA . VAL A 1 214 ? -9.890 5.008 -1.129 1.00 89.94 214 VAL A CA 1
ATOM 1570 C C . VAL A 1 214 ? -8.807 5.863 -0.488 1.00 89.94 214 VAL A C 1
ATOM 1572 O O . VAL A 1 214 ? -8.298 6.796 -1.109 1.00 89.94 214 VAL A O 1
ATOM 1575 N N . THR A 1 215 ? -8.442 5.560 0.753 1.00 92.88 215 THR A N 1
ATOM 1576 C CA . THR A 1 215 ? -7.344 6.231 1.462 1.00 92.88 215 THR A CA 1
ATOM 1577 C C . THR A 1 215 ? -6.178 5.269 1.588 1.00 92.88 215 THR A C 1
ATOM 1579 O O . THR A 1 215 ? -6.312 4.228 2.220 1.00 92.88 215 THR A O 1
ATOM 1582 N N . LEU A 1 216 ? -5.034 5.602 0.994 1.00 94.12 216 LEU A N 1
ATOM 1583 C CA . LEU A 1 216 ? -3.808 4.828 1.186 1.00 94.12 216 LEU A CA 1
ATOM 1584 C C . LEU A 1 216 ? -3.372 4.936 2.649 1.00 94.12 216 LEU A C 1
ATOM 1586 O O . LEU A 1 216 ? -3.433 6.035 3.206 1.00 94.12 216 LEU A O 1
ATOM 1590 N N . LEU A 1 217 ? -2.940 3.825 3.246 1.00 93.00 217 LEU A N 1
ATOM 1591 C CA . LEU A 1 217 ? -2.467 3.769 4.629 1.00 93.00 217 LEU A CA 1
ATOM 1592 C C . LEU A 1 217 ? -0.983 3.400 4.654 1.00 93.00 217 LEU A C 1
ATOM 1594 O O . LEU A 1 217 ? -0.571 2.479 3.950 1.00 93.00 217 LEU A O 1
ATOM 1598 N N . ASP A 1 218 ? -0.201 4.141 5.447 1.00 92.31 218 ASP A N 1
ATOM 1599 C CA . ASP A 1 218 ? 1.247 3.944 5.640 1.00 92.31 218 ASP A CA 1
ATOM 1600 C C . ASP A 1 218 ? 2.015 3.690 4.327 1.00 92.31 218 ASP A C 1
ATOM 1602 O O . ASP A 1 218 ? 2.891 2.832 4.202 1.00 92.31 218 ASP A O 1
ATOM 1606 N N . ALA A 1 219 ? 1.655 4.429 3.277 1.00 95.06 219 ALA A N 1
ATOM 1607 C CA . ALA A 1 219 ? 2.289 4.244 1.990 1.00 95.06 219 ALA A CA 1
ATOM 1608 C C . ALA A 1 219 ? 3.724 4.783 2.017 1.00 95.06 219 ALA A C 1
ATOM 1610 O O . ALA A 1 219 ? 4.072 5.749 2.703 1.00 95.06 219 ALA A O 1
ATOM 1611 N N . SER A 1 220 ? 4.565 4.184 1.188 1.00 96.19 220 SER A N 1
ATOM 1612 C CA . SER A 1 220 ? 5.868 4.721 0.828 1.00 96.19 220 SER A CA 1
ATOM 1613 C C . SER A 1 220 ? 5.791 5.343 -0.554 1.00 96.19 220 SER A C 1
ATOM 1615 O O . SER A 1 220 ? 5.206 4.768 -1.473 1.00 96.19 220 SER A O 1
ATOM 1617 N N . ARG A 1 221 ? 6.421 6.501 -0.732 1.00 95.81 221 ARG A N 1
ATOM 1618 C CA . ARG A 1 221 ? 6.537 7.155 -2.034 1.00 95.81 221 ARG A CA 1
ATOM 1619 C C . ARG A 1 221 ? 7.937 7.678 -2.278 1.00 95.81 221 ARG A C 1
ATOM 1621 O O . ARG A 1 221 ? 8.615 8.146 -1.363 1.00 95.81 221 ARG A O 1
ATOM 1628 N N . TRP A 1 222 ? 8.396 7.599 -3.523 1.00 96.44 222 TRP A N 1
ATOM 1629 C CA . TRP A 1 222 ? 9.774 7.952 -3.847 1.00 96.44 222 TRP A CA 1
ATOM 1630 C C . TRP A 1 222 ? 9.958 8.353 -5.314 1.00 96.44 222 TRP A C 1
ATOM 1632 O O . TRP A 1 222 ? 9.250 7.894 -6.206 1.00 96.44 222 TRP A O 1
ATOM 1642 N N . VAL A 1 223 ? 10.928 9.232 -5.575 1.00 94.50 223 VAL A N 1
ATOM 1643 C CA . VAL A 1 223 ? 11.200 9.771 -6.922 1.00 94.50 223 VAL A CA 1
ATOM 1644 C C . VAL A 1 223 ? 11.861 8.727 -7.827 1.00 94.50 223 VAL A C 1
ATOM 1646 O O . VAL A 1 223 ? 12.868 8.145 -7.433 1.00 94.50 223 VAL A O 1
ATOM 1649 N N . LEU A 1 224 ? 11.376 8.519 -9.047 1.00 93.12 224 LEU A N 1
ATOM 1650 C CA . LEU A 1 224 ? 12.062 7.696 -10.046 1.00 93.12 224 LEU A CA 1
ATOM 1651 C C . LEU A 1 224 ? 12.884 8.568 -10.990 1.00 93.12 224 LEU A C 1
ATOM 1653 O O . LEU A 1 224 ? 12.363 9.475 -11.637 1.00 93.12 224 LEU A O 1
ATOM 1657 N N . GLU A 1 225 ? 14.173 8.259 -11.076 1.00 89.81 225 GLU A N 1
ATOM 1658 C CA . GLU A 1 225 ? 15.157 8.935 -11.918 1.00 89.81 225 GLU A CA 1
ATOM 1659 C C . GLU A 1 225 ? 15.829 7.875 -12.805 1.00 89.81 225 GLU A C 1
ATOM 1661 O O . GLU A 1 225 ? 16.283 6.846 -12.298 1.00 89.81 225 GLU A O 1
ATOM 1666 N N . LYS A 1 226 ? 15.882 8.101 -14.120 1.00 85.88 226 LYS A N 1
ATOM 1667 C CA . LYS A 1 226 ? 16.601 7.258 -15.084 1.00 85.88 226 LYS A CA 1
ATOM 1668 C C . LYS A 1 226 ? 17.876 7.984 -15.493 1.00 85.88 226 LYS A C 1
ATOM 1670 O O . LYS A 1 226 ? 17.824 9.128 -15.932 1.00 85.88 226 LYS A O 1
ATOM 1675 N N . ALA A 1 227 ? 19.013 7.317 -15.335 1.00 85.50 227 ALA A N 1
ATOM 1676 C CA . ALA A 1 227 ? 20.294 7.817 -15.810 1.00 85.50 227 ALA A CA 1
ATOM 1677 C C . ALA A 1 227 ? 20.568 7.272 -17.219 1.00 85.50 227 ALA A C 1
ATOM 1679 O O . ALA A 1 227 ? 20.467 6.065 -17.448 1.00 85.50 227 ALA A O 1
ATOM 1680 N N . ALA A 1 228 ? 20.912 8.155 -18.150 1.00 84.25 228 ALA A N 1
ATOM 1681 C CA . ALA A 1 228 ? 21.283 7.835 -19.523 1.00 84.25 228 ALA A CA 1
ATOM 1682 C C . ALA A 1 228 ? 22.563 8.590 -19.900 1.00 84.25 228 ALA A C 1
ATOM 1684 O O . ALA A 1 228 ? 22.864 9.640 -19.337 1.00 84.25 228 ALA A O 1
ATOM 1685 N N . VAL A 1 229 ? 23.351 8.049 -20.830 1.00 86.25 229 VAL A N 1
ATOM 1686 C CA . VAL A 1 229 ? 24.527 8.752 -21.355 1.00 86.25 229 VAL A CA 1
ATOM 1687 C C . VAL A 1 229 ? 24.130 9.446 -22.648 1.00 86.25 229 VAL A C 1
ATOM 1689 O O . VAL A 1 229 ? 23.952 8.794 -23.674 1.00 86.25 229 VAL A O 1
ATOM 1692 N N . GLU A 1 230 ? 24.020 10.766 -22.600 1.00 84.94 230 GLU A N 1
ATOM 1693 C CA . GLU A 1 230 ? 23.685 11.606 -23.747 1.00 84.94 230 GLU A CA 1
ATOM 1694 C C . GLU A 1 230 ? 24.910 12.456 -24.096 1.00 84.94 230 GLU A C 1
ATOM 1696 O O . GLU A 1 230 ? 25.454 13.177 -23.257 1.00 84.94 230 GLU A O 1
ATOM 1701 N N . GLY A 1 231 ? 25.427 12.309 -25.320 1.00 80.81 231 GLY A N 1
ATOM 1702 C CA . GLY A 1 231 ? 26.618 13.047 -25.762 1.00 80.81 231 GLY A CA 1
ATOM 1703 C C . GLY A 1 231 ? 27.873 12.796 -24.909 1.00 80.81 231 GLY A C 1
ATOM 1704 O O . GLY A 1 231 ? 28.680 13.703 -24.719 1.00 80.81 231 GLY A O 1
ATOM 1705 N N . GLY A 1 232 ? 28.025 11.590 -24.349 1.00 88.31 232 GLY A N 1
ATOM 1706 C CA . GLY A 1 232 ? 29.160 11.226 -23.490 1.00 88.31 232 GLY A CA 1
ATOM 1707 C C . GLY A 1 232 ? 29.080 11.755 -22.052 1.00 88.31 232 GLY A C 1
ATOM 1708 O O . GLY A 1 232 ? 30.021 11.553 -21.286 1.00 88.31 232 GLY A O 1
ATOM 1709 N N . LYS A 1 233 ? 27.973 12.403 -21.661 1.00 86.12 233 LYS A N 1
ATOM 1710 C CA . LYS A 1 233 ? 27.712 12.847 -20.284 1.00 86.12 233 LYS A CA 1
ATOM 1711 C C . LYS A 1 233 ? 26.574 12.041 -19.674 1.00 86.12 233 LYS A C 1
ATOM 1713 O O . LYS A 1 233 ? 25.596 11.737 -20.347 1.00 86.12 233 LYS A O 1
ATOM 1718 N N . LEU A 1 234 ? 26.700 11.711 -18.391 1.00 86.06 234 LEU A N 1
ATOM 1719 C CA . LEU A 1 234 ? 25.621 11.081 -17.639 1.00 86.06 234 LEU A CA 1
ATOM 1720 C C . LEU A 1 234 ? 24.555 12.138 -17.325 1.00 86.06 234 LEU A C 1
ATOM 1722 O O . LEU A 1 234 ? 24.812 13.069 -16.561 1.00 86.06 234 LEU A O 1
ATOM 1726 N N . VAL A 1 235 ? 23.384 11.990 -17.931 1.00 88.31 235 VAL A N 1
ATOM 1727 C CA . VAL A 1 235 ? 22.199 12.815 -17.703 1.00 88.31 235 VAL A CA 1
ATOM 1728 C C . VAL A 1 235 ? 21.197 11.992 -16.905 1.00 88.31 235 VAL A C 1
ATOM 1730 O O . VAL A 1 235 ? 20.938 10.831 -17.215 1.00 88.31 235 VAL A O 1
ATOM 1733 N N . THR A 1 236 ? 20.645 12.592 -15.855 1.00 85.88 236 THR A N 1
ATOM 1734 C CA . THR A 1 236 ? 19.621 11.966 -15.020 1.00 85.88 236 THR A CA 1
ATOM 1735 C C . THR A 1 236 ? 18.295 12.668 -15.260 1.00 85.88 236 THR A C 1
ATOM 1737 O O . THR A 1 236 ? 18.162 13.851 -14.953 1.00 85.88 236 THR A O 1
ATOM 1740 N N . SER A 1 237 ? 17.319 11.926 -15.773 1.00 86.19 237 SER A N 1
ATOM 1741 C CA . SER A 1 237 ? 15.990 12.431 -16.118 1.00 86.19 237 SER A CA 1
ATOM 1742 C C . SER A 1 237 ? 14.935 11.829 -15.196 1.00 86.19 237 SER A C 1
ATOM 1744 O O . SER A 1 237 ? 14.972 10.641 -14.865 1.00 86.19 237 SER A O 1
ATOM 1746 N N . ARG A 1 238 ? 13.977 12.645 -14.758 1.00 87.69 238 ARG A N 1
ATOM 1747 C CA . ARG A 1 238 ? 12.886 12.195 -13.890 1.00 87.69 238 ARG A CA 1
ATOM 1748 C C . ARG A 1 238 ? 11.870 11.393 -14.703 1.00 87.69 238 ARG A C 1
ATOM 1750 O O . ARG A 1 238 ? 11.353 11.885 -15.696 1.00 87.69 238 ARG A O 1
ATOM 1757 N N . VAL A 1 239 ? 11.581 10.172 -14.259 1.00 88.50 239 VAL A N 1
ATOM 1758 C CA . VAL A 1 239 ? 10.554 9.297 -14.853 1.00 88.50 239 VAL A CA 1
ATOM 1759 C C . VAL A 1 239 ? 9.192 9.545 -14.204 1.00 88.50 239 VAL A C 1
ATOM 1761 O O . VAL A 1 239 ? 8.176 9.539 -14.884 1.00 88.50 239 VAL A O 1
ATOM 1764 N N . GLY A 1 240 ? 9.162 9.769 -12.887 1.00 92.25 240 GLY A N 1
ATOM 1765 C CA . GLY A 1 240 ? 7.915 9.964 -12.150 1.00 92.25 240 GLY A CA 1
ATOM 1766 C C . GLY A 1 240 ? 8.076 9.798 -10.642 1.00 92.25 240 GLY A C 1
ATOM 1767 O O . GLY A 1 240 ? 9.180 9.937 -10.103 1.00 92.25 240 GLY A O 1
ATOM 1768 N N . LEU A 1 241 ? 6.977 9.492 -9.960 1.00 94.62 241 LEU A N 1
ATOM 1769 C CA . LEU A 1 241 ? 6.927 9.079 -8.560 1.00 94.62 241 LEU A CA 1
ATOM 1770 C C . LEU A 1 241 ? 6.380 7.659 -8.462 1.00 94.62 241 LEU A C 1
ATOM 1772 O O . LEU A 1 241 ? 5.357 7.336 -9.058 1.00 94.62 241 LEU A O 1
ATOM 1776 N N . CYS A 1 242 ? 7.049 6.821 -7.684 1.00 96.25 242 CYS A N 1
ATOM 1777 C CA . CYS A 1 242 ? 6.546 5.506 -7.333 1.00 96.25 242 CYS A CA 1
ATOM 1778 C C . CYS A 1 242 ? 5.857 5.573 -5.975 1.00 96.25 242 CYS A C 1
ATOM 1780 O O . CYS A 1 242 ? 6.344 6.259 -5.074 1.00 96.25 242 CYS A O 1
ATOM 1782 N N . TYR A 1 243 ? 4.757 4.845 -5.840 1.00 96.50 243 TYR A N 1
ATOM 1783 C CA . TYR A 1 243 ? 4.007 4.675 -4.604 1.00 96.50 243 TYR A CA 1
ATOM 1784 C C . TYR A 1 243 ? 3.856 3.185 -4.325 1.00 96.50 243 TYR A C 1
ATOM 1786 O O . TYR A 1 243 ? 3.581 2.418 -5.251 1.00 96.50 243 TYR A O 1
ATOM 1794 N N . ALA A 1 244 ? 4.004 2.784 -3.066 1.00 97.25 244 ALA A N 1
ATOM 1795 C CA . ALA A 1 244 ? 3.710 1.433 -2.625 1.00 97.25 244 ALA A CA 1
ATOM 1796 C C . ALA A 1 244 ? 3.045 1.408 -1.250 1.00 97.25 244 ALA A C 1
ATOM 1798 O O . ALA A 1 244 ? 3.407 2.191 -0.376 1.00 97.25 244 ALA A O 1
ATOM 1799 N N . TRP A 1 245 ? 2.077 0.516 -1.073 1.00 96.44 245 TRP A N 1
ATOM 1800 C CA . TRP A 1 245 ? 1.322 0.339 0.169 1.00 96.44 245 TRP A CA 1
ATOM 1801 C C . TRP A 1 245 ? 0.816 -1.098 0.272 1.00 96.44 245 TRP A C 1
ATOM 1803 O O . TRP A 1 245 ? 0.673 -1.791 -0.737 1.00 96.44 245 TRP A O 1
ATOM 1813 N N . SER A 1 246 ? 0.534 -1.545 1.490 1.00 95.50 246 SER A N 1
ATOM 1814 C CA . SER A 1 246 ? -0.035 -2.877 1.742 1.00 95.50 246 SER A CA 1
ATOM 1815 C C . SER A 1 246 ? -1.494 -2.814 2.177 1.00 95.50 246 SER A C 1
ATOM 1817 O O . SER A 1 246 ? -2.209 -3.798 2.033 1.00 95.50 246 SER A O 1
ATOM 1819 N N . GLU A 1 247 ? -1.942 -1.659 2.673 1.00 95.00 247 GLU A N 1
ATOM 1820 C CA . GLU A 1 247 ? -3.278 -1.470 3.228 1.00 95.00 247 GLU A CA 1
ATOM 1821 C C . GLU A 1 247 ? -3.899 -0.171 2.707 1.00 95.00 247 GLU A C 1
ATOM 1823 O O . GLU A 1 247 ? -3.211 0.823 2.449 1.00 95.00 247 GLU A O 1
ATOM 1828 N N . TRP A 1 248 ? -5.215 -0.180 2.522 1.00 94.38 248 TRP A N 1
ATOM 1829 C CA . TRP A 1 248 ? -5.989 1.011 2.178 1.00 94.38 248 TRP A CA 1
ATOM 1830 C C . TRP A 1 248 ? -7.339 0.979 2.877 1.00 94.38 248 TRP A C 1
ATOM 1832 O O . TRP A 1 248 ? -7.893 -0.084 3.129 1.00 94.38 248 TRP A O 1
ATOM 1842 N N . GLN A 1 249 ? -7.888 2.148 3.175 1.00 93.75 249 GLN A N 1
ATOM 1843 C CA . GLN A 1 249 ? -9.240 2.275 3.692 1.00 93.75 249 GLN A CA 1
ATOM 1844 C C . GLN A 1 249 ? -10.224 2.483 2.540 1.00 93.75 249 GLN A C 1
ATOM 1846 O O . GLN A 1 249 ? -9.977 3.324 1.671 1.00 93.75 249 GLN A O 1
ATOM 1851 N N . ASP A 1 250 ? -11.322 1.732 2.526 1.00 91.38 250 ASP A N 1
ATOM 1852 C CA . ASP A 1 250 ? -12.406 1.914 1.558 1.00 91.38 250 ASP A CA 1
ATOM 1853 C C . ASP A 1 250 ? -13.401 3.020 1.964 1.00 91.38 250 ASP A C 1
ATOM 1855 O O . ASP A 1 250 ? -13.261 3.667 3.002 1.00 91.38 250 ASP A O 1
ATOM 1859 N N . GLU A 1 251 ? -14.412 3.250 1.121 1.00 88.31 251 GLU A N 1
ATOM 1860 C CA . GLU A 1 251 ? -15.443 4.274 1.337 1.00 88.31 251 GLU A CA 1
ATOM 1861 C C . GLU A 1 251 ? -16.267 4.042 2.610 1.00 88.31 251 GLU A C 1
ATOM 1863 O O . GLU A 1 251 ? -16.664 4.991 3.287 1.00 88.31 251 GLU A O 1
ATOM 1868 N N . ASP A 1 252 ? -16.492 2.775 2.952 1.00 87.19 252 ASP A N 1
ATOM 1869 C CA . ASP A 1 252 ? -17.254 2.369 4.130 1.00 87.19 252 ASP A CA 1
ATOM 1870 C C . ASP A 1 252 ? -16.406 2.443 5.417 1.00 87.19 252 ASP A C 1
ATOM 1872 O O . ASP A 1 252 ? -16.915 2.213 6.518 1.00 87.19 252 ASP A O 1
ATOM 1876 N N . GLY A 1 253 ? -15.114 2.766 5.296 1.00 87.44 253 GLY A N 1
ATOM 1877 C CA . GLY A 1 253 ? -14.183 2.931 6.405 1.00 87.44 253 GLY A CA 1
ATOM 1878 C C . GLY A 1 253 ? -13.471 1.650 6.841 1.00 87.44 253 GLY A C 1
ATOM 1879 O O . GLY A 1 253 ? -12.773 1.681 7.857 1.00 87.44 253 GLY A O 1
ATOM 1880 N N . PHE A 1 254 ? -13.604 0.541 6.113 1.00 90.81 254 PHE A N 1
ATOM 1881 C CA . PHE A 1 254 ? -12.882 -0.694 6.425 1.00 90.81 254 PHE A CA 1
ATOM 1882 C C . PHE A 1 254 ? -11.452 -0.647 5.901 1.00 90.81 254 PHE A C 1
ATOM 1884 O O . PHE A 1 254 ? -11.185 -0.063 4.853 1.00 90.81 254 PHE A O 1
ATOM 1891 N N . VAL A 1 255 ? -10.544 -1.309 6.617 1.00 93.62 255 VAL A N 1
ATOM 1892 C CA . VAL A 1 255 ? -9.169 -1.527 6.165 1.00 93.62 255 VAL A CA 1
ATOM 1893 C C . VAL A 1 255 ? -9.145 -2.756 5.265 1.00 93.62 255 VAL A C 1
ATOM 1895 O O . VAL A 1 255 ? -9.596 -3.838 5.649 1.00 93.62 255 VAL A O 1
ATOM 1898 N N . CYS A 1 256 ? -8.623 -2.573 4.065 1.00 94.19 256 CYS A N 1
ATOM 1899 C CA . CYS A 1 256 ? -8.526 -3.566 3.013 1.00 94.19 256 CYS A CA 1
ATOM 1900 C C . CYS A 1 256 ? -7.060 -3.916 2.745 1.00 94.19 256 CYS A C 1
ATOM 1902 O O . CYS A 1 256 ? -6.180 -3.056 2.815 1.00 94.19 256 CYS A O 1
ATOM 1904 N N . GLU A 1 257 ? -6.825 -5.176 2.391 1.00 93.81 257 GLU A N 1
ATOM 1905 C CA . GLU A 1 257 ? -5.537 -5.709 1.936 1.00 93.81 257 GLU A CA 1
ATOM 1906 C C . GLU A 1 257 ? -5.721 -6.430 0.586 1.00 93.81 257 GLU A C 1
ATOM 1908 O O . GLU A 1 257 ? -6.834 -6.875 0.276 1.00 93.81 257 GLU A O 1
ATOM 1913 N N . PRO A 1 258 ? -4.639 -6.639 -0.192 1.00 92.62 258 PRO A N 1
ATOM 1914 C CA . PRO A 1 258 ? -4.697 -7.378 -1.449 1.00 92.62 258 PRO A CA 1
ATOM 1915 C C . PRO A 1 258 ? -5.320 -8.769 -1.311 1.00 92.62 258 PRO A C 1
ATOM 1917 O O . PRO A 1 258 ? -5.065 -9.501 -0.346 1.00 92.62 258 PRO A O 1
ATOM 1920 N N . GLY A 1 259 ? -6.090 -9.164 -2.326 1.00 89.19 259 GLY A N 1
ATOM 1921 C CA . GLY A 1 259 ? -6.809 -10.437 -2.351 1.00 89.19 259 GLY A CA 1
ATOM 1922 C C . GLY A 1 259 ? -8.178 -10.393 -1.667 1.00 89.19 259 GLY A C 1
ATOM 1923 O O . GLY A 1 259 ? -8.658 -11.434 -1.215 1.00 89.19 259 GLY A O 1
ATOM 1924 N N . GLY A 1 260 ? -8.802 -9.216 -1.579 1.00 86.56 260 GLY A N 1
ATOM 1925 C CA . GLY A 1 260 ? -10.170 -9.027 -1.091 1.00 86.56 260 GLY A CA 1
ATOM 1926 C C . GLY A 1 260 ? -10.344 -9.169 0.420 1.00 86.56 260 GLY A C 1
ATOM 1927 O O . GLY A 1 260 ? -11.467 -9.347 0.897 1.00 86.56 260 GLY A O 1
ATOM 1928 N N . LYS A 1 261 ? -9.255 -9.124 1.188 1.00 89.56 261 LYS A N 1
ATOM 1929 C CA . LYS A 1 261 ? -9.329 -9.179 2.650 1.00 89.56 261 LYS A CA 1
ATOM 1930 C C . LYS A 1 261 ? -9.779 -7.827 3.188 1.00 89.56 261 LYS A C 1
ATOM 1932 O O . LYS A 1 261 ? -9.291 -6.787 2.755 1.00 89.56 261 LYS A O 1
ATOM 1937 N N . ARG A 1 262 ? -10.684 -7.860 4.164 1.00 92.88 262 ARG A N 1
ATOM 1938 C CA . ARG A 1 262 ? -11.303 -6.673 4.753 1.00 92.88 262 ARG A CA 1
ATOM 1939 C C . ARG A 1 262 ? -11.437 -6.853 6.259 1.00 92.88 262 ARG A C 1
ATOM 1941 O O . ARG A 1 262 ? -11.932 -7.889 6.705 1.00 92.88 262 ARG A O 1
ATOM 1948 N N . ARG A 1 263 ? -11.027 -5.849 7.030 1.00 91.25 263 ARG A N 1
ATOM 1949 C CA . ARG A 1 263 ? -11.149 -5.814 8.492 1.00 91.25 263 ARG A CA 1
ATOM 1950 C C . ARG A 1 263 ? -11.658 -4.458 8.965 1.00 91.25 263 ARG A C 1
ATOM 1952 O O . ARG A 1 263 ? -11.507 -3.445 8.285 1.00 91.25 263 ARG A O 1
ATOM 1959 N N . THR A 1 264 ? -12.301 -4.439 10.126 1.00 87.19 264 THR A N 1
ATOM 1960 C CA . THR A 1 264 ? -12.610 -3.177 10.804 1.00 87.19 264 THR A CA 1
ATOM 1961 C C . THR A 1 264 ? -11.306 -2.488 11.206 1.00 87.19 264 THR A C 1
ATOM 1963 O O . THR A 1 264 ? -10.398 -3.186 11.659 1.00 87.19 264 THR A O 1
ATOM 1966 N N . PRO A 1 265 ? -11.194 -1.160 11.032 1.00 85.00 265 PRO A N 1
ATOM 1967 C CA . PRO A 1 265 ? -10.031 -0.416 11.493 1.00 85.00 265 PRO A CA 1
ATOM 1968 C C . PRO A 1 265 ? -9.869 -0.574 13.002 1.00 85.00 265 PRO A C 1
ATOM 1970 O O . PRO A 1 265 ? -10.863 -0.640 13.735 1.00 85.00 265 PRO A O 1
ATOM 1973 N N . ASP A 1 266 ? -8.618 -0.604 13.450 1.00 82.25 266 ASP A N 1
ATOM 1974 C CA . ASP A 1 266 ? -8.316 -0.571 14.873 1.00 82.25 266 ASP A CA 1
ATOM 1975 C C . ASP A 1 266 ? -8.767 0.777 15.461 1.00 82.25 266 ASP A C 1
ATOM 1977 O O . ASP A 1 266 ? -8.627 1.818 14.806 1.00 82.25 266 ASP A O 1
ATOM 1981 N N . PRO A 1 267 ? -9.357 0.783 16.669 1.00 78.94 267 PRO A N 1
ATOM 1982 C CA . PRO A 1 267 ? -9.832 2.009 17.288 1.00 78.94 267 PRO A CA 1
ATOM 1983 C C . PRO A 1 267 ? -8.655 2.935 17.594 1.00 78.94 267 PRO A C 1
ATOM 1985 O O . PRO A 1 267 ? -7.614 2.514 18.102 1.00 78.94 267 PRO A O 1
ATOM 1988 N N . THR A 1 268 ? -8.833 4.219 17.303 1.00 82.06 268 THR A N 1
ATOM 1989 C CA . THR A 1 268 ? -7.809 5.229 17.598 1.00 82.06 268 THR A CA 1
ATOM 1990 C C . THR A 1 268 ? -7.620 5.406 19.113 1.00 82.06 268 THR A C 1
ATOM 1992 O O . THR A 1 268 ? -8.548 5.133 19.882 1.00 82.06 268 THR A O 1
ATOM 1995 N N . PRO A 1 269 ? -6.463 5.924 19.578 1.00 82.31 269 PRO A N 1
ATOM 1996 C CA . PRO A 1 269 ? -6.255 6.209 21.001 1.00 82.31 269 PRO A CA 1
ATOM 1997 C C . PRO A 1 269 ? -7.343 7.115 21.600 1.00 82.31 269 PRO A C 1
ATOM 1999 O O . PRO A 1 269 ? -7.785 6.894 22.724 1.00 82.31 269 PRO A O 1
ATOM 2002 N N . GLU A 1 270 ? -7.826 8.098 20.834 1.00 83.50 270 GLU A N 1
ATOM 2003 C CA . GLU A 1 270 ? -8.914 8.993 21.249 1.00 83.50 270 GLU A CA 1
ATOM 2004 C C . GLU A 1 270 ? -10.253 8.255 21.397 1.00 83.50 270 GLU A C 1
ATOM 2006 O O . GLU A 1 270 ? -10.987 8.482 22.359 1.00 83.50 270 GLU A O 1
ATOM 2011 N N . GLU A 1 271 ? -10.570 7.341 20.477 1.00 84.88 271 GLU A N 1
ATOM 2012 C CA . GLU A 1 271 ? -11.785 6.522 20.546 1.00 84.88 271 GLU A CA 1
ATOM 2013 C C . GLU A 1 271 ? -11.734 5.529 21.710 1.00 84.88 271 GLU A C 1
ATOM 2015 O O . GLU A 1 271 ? -12.741 5.345 22.397 1.00 84.88 271 GLU A O 1
ATOM 2020 N N . LEU A 1 272 ? -10.567 4.936 21.982 1.00 85.19 272 LEU A N 1
ATOM 2021 C CA . LEU A 1 272 ? -10.360 4.098 23.163 1.00 85.19 272 LEU A CA 1
ATOM 2022 C C . LEU A 1 272 ? -10.499 4.908 24.453 1.00 85.19 272 LEU A C 1
ATOM 2024 O O . LEU A 1 272 ? -11.188 4.462 25.369 1.00 85.19 272 LEU A O 1
ATOM 2028 N N . ALA A 1 273 ? -9.914 6.106 24.522 1.00 86.19 273 ALA A N 1
ATOM 2029 C CA . ALA A 1 273 ? -10.043 6.984 25.683 1.00 86.19 273 ALA A CA 1
ATOM 2030 C C . ALA A 1 273 ? -11.510 7.364 25.949 1.00 86.19 273 ALA A C 1
ATOM 2032 O O . ALA A 1 273 ? -11.984 7.225 27.079 1.00 86.19 273 ALA A O 1
ATOM 2033 N N . ALA A 1 274 ? -12.252 7.749 24.906 1.00 89.00 274 ALA A N 1
ATOM 2034 C CA . ALA A 1 274 ? -13.677 8.055 25.011 1.00 89.00 274 ALA A CA 1
ATOM 2035 C C . ALA A 1 274 ? -14.503 6.830 25.448 1.00 89.00 274 ALA A C 1
ATOM 2037 O O . ALA A 1 274 ? -15.365 6.945 26.318 1.00 89.00 274 ALA A O 1
ATOM 2038 N N . ALA A 1 275 ? -14.211 5.643 24.907 1.00 86.56 275 ALA A N 1
ATOM 2039 C CA . ALA A 1 275 ? -14.888 4.405 25.293 1.00 86.56 275 ALA A CA 1
ATOM 2040 C C . ALA A 1 275 ? -14.580 3.993 26.746 1.00 86.56 275 ALA A C 1
ATOM 2042 O O . ALA A 1 275 ? -15.466 3.506 27.454 1.00 86.56 275 ALA A O 1
ATOM 2043 N N . ILE A 1 276 ? -13.344 4.203 27.213 1.00 90.12 276 ILE A N 1
ATOM 2044 C CA . ILE A 1 276 ? -12.941 3.983 28.611 1.00 90.12 276 ILE A CA 1
ATOM 2045 C C . ILE A 1 276 ? -13.689 4.947 29.535 1.00 90.12 276 ILE A C 1
ATOM 2047 O O . ILE A 1 276 ? -14.163 4.528 30.594 1.00 90.12 276 ILE A O 1
ATOM 2051 N N . GLU A 1 277 ? -13.815 6.218 29.155 1.00 91.62 277 GLU A N 1
ATOM 2052 C CA . GLU A 1 277 ? -14.560 7.209 29.931 1.00 91.62 277 GLU A CA 1
ATOM 2053 C C . GLU A 1 277 ? -16.049 6.855 30.006 1.00 91.62 277 GLU A C 1
ATOM 2055 O O . GLU A 1 277 ? -16.602 6.794 31.107 1.00 91.62 277 GLU A O 1
ATOM 2060 N N . GLU A 1 278 ? -16.672 6.536 28.868 1.00 89.81 278 GLU A N 1
ATOM 2061 C CA . GLU A 1 278 ? -18.081 6.137 28.783 1.00 89.81 278 GLU A CA 1
ATOM 2062 C C . GLU A 1 278 ? -18.357 4.887 29.628 1.00 89.81 278 GLU A C 1
ATOM 2064 O O . GLU A 1 278 ? -19.261 4.882 30.468 1.00 89.81 278 GLU A O 1
ATOM 2069 N N . LYS A 1 279 ? -17.535 3.838 29.494 1.00 87.31 279 LYS A N 1
ATOM 2070 C CA . LYS A 1 279 ? -17.675 2.626 30.317 1.00 87.31 279 LYS A CA 1
ATOM 2071 C C . LYS A 1 279 ? -17.366 2.881 31.789 1.00 87.31 279 LYS A C 1
ATOM 2073 O O . LYS A 1 279 ? -18.001 2.285 32.658 1.00 87.31 279 LYS A O 1
ATOM 2078 N N . GLY A 1 280 ? -16.441 3.785 32.097 1.00 89.75 280 GLY A N 1
ATOM 2079 C CA . GLY A 1 280 ? -16.167 4.220 33.463 1.00 89.75 280 GLY A CA 1
ATOM 2080 C C . GLY A 1 280 ? -17.320 5.014 34.087 1.00 89.75 280 GLY A C 1
ATOM 2081 O O . GLY A 1 280 ? -17.521 4.935 35.301 1.00 89.75 280 GLY A O 1
ATOM 2082 N N . ALA A 1 281 ? -18.070 5.775 33.289 1.00 91.56 281 ALA A N 1
ATOM 2083 C CA . ALA A 1 281 ? -19.294 6.449 33.715 1.00 91.56 281 ALA A CA 1
ATOM 2084 C C . ALA A 1 281 ? -20.433 5.442 33.927 1.00 91.56 281 ALA A C 1
ATOM 2086 O O . ALA A 1 281 ? -21.118 5.515 34.942 1.00 91.56 281 ALA A O 1
ATOM 2087 N N . GLU A 1 282 ? -20.566 4.445 33.052 1.00 86.62 282 GLU A N 1
ATOM 2088 C CA . GLU A 1 282 ? -21.567 3.381 33.196 1.00 86.62 282 GLU A CA 1
ATOM 2089 C C . GLU A 1 282 ? -21.357 2.556 34.475 1.00 86.62 282 GLU A C 1
ATOM 2091 O O . GLU A 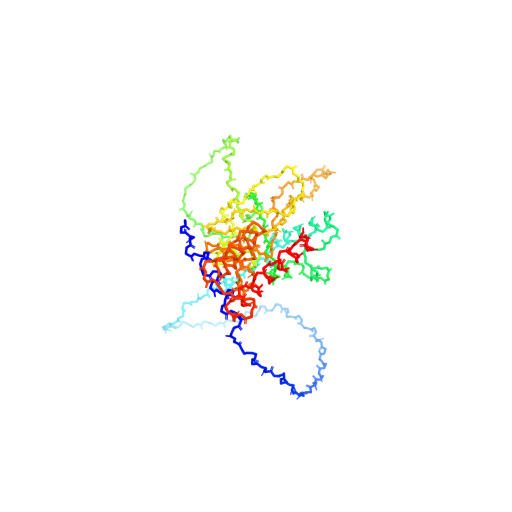1 282 ? -22.298 2.319 35.227 1.00 86.62 282 GLU A O 1
ATOM 2096 N N . VAL A 1 283 ? -20.110 2.188 34.796 1.00 89.44 283 VAL A N 1
ATOM 2097 C CA . VAL A 1 283 ? -19.797 1.504 36.066 1.00 89.44 283 VAL A CA 1
ATOM 2098 C C . VAL A 1 283 ? -20.157 2.372 37.278 1.00 89.44 283 VAL A C 1
ATOM 2100 O O . VAL A 1 283 ? -20.614 1.837 38.288 1.00 89.44 283 VAL A O 1
ATOM 2103 N N . ARG A 1 284 ? -19.955 3.695 37.202 1.00 90.62 284 ARG A N 1
ATOM 2104 C CA . ARG A 1 284 ? -20.355 4.630 38.268 1.00 90.62 284 ARG A CA 1
ATOM 2105 C C . ARG A 1 284 ? -21.875 4.707 38.394 1.00 90.62 284 ARG A C 1
ATOM 2107 O O . ARG A 1 284 ? -22.376 4.545 39.498 1.00 90.62 284 ARG A O 1
ATOM 2114 N N . ARG A 1 285 ? -22.599 4.826 37.278 1.00 91.44 285 ARG A N 1
ATOM 2115 C CA . ARG A 1 285 ? -24.070 4.827 37.220 1.00 91.44 285 ARG A CA 1
ATOM 2116 C C . ARG A 1 285 ? -24.671 3.579 37.872 1.00 91.44 285 ARG A C 1
ATOM 2118 O O . ARG A 1 285 ? -25.507 3.693 38.763 1.00 91.44 285 ARG A O 1
ATOM 2125 N N . LEU A 1 286 ? -24.174 2.393 37.507 1.00 89.19 286 LEU A N 1
ATOM 2126 C CA . LEU A 1 286 ? -24.636 1.118 38.072 1.00 89.19 286 LEU A CA 1
ATOM 2127 C C . LEU A 1 286 ? -24.421 1.038 39.594 1.00 89.19 286 LEU A C 1
ATOM 2129 O O . LEU A 1 286 ? -25.260 0.498 40.310 1.00 89.19 286 LEU A O 1
ATOM 2133 N N . LYS A 1 287 ? -23.312 1.584 40.106 1.00 89.56 287 LYS A N 1
ATOM 2134 C CA . LYS A 1 287 ? -22.988 1.534 41.541 1.00 89.56 287 LYS A CA 1
ATOM 2135 C C . LYS A 1 287 ? -23.684 2.611 42.367 1.00 89.56 287 LYS A C 1
ATOM 2137 O O . LYS A 1 287 ? -24.109 2.336 43.484 1.00 89.56 287 LYS A O 1
ATOM 2142 N N . GLU A 1 288 ? -23.740 3.835 41.854 1.00 91.12 288 GLU A N 1
ATOM 2143 C CA . GLU A 1 288 ? -24.165 5.020 42.607 1.00 91.12 288 GLU A CA 1
ATOM 2144 C C . GLU A 1 288 ? -25.658 5.312 42.434 1.00 91.12 288 GLU A C 1
ATOM 2146 O O . GLU A 1 288 ? -26.324 5.641 43.412 1.00 91.12 288 GLU A O 1
ATOM 2151 N N . GLU A 1 289 ? -26.197 5.163 41.221 1.00 88.50 289 GLU A N 1
ATOM 2152 C CA . GLU A 1 289 ? -27.608 5.457 40.932 1.00 88.50 289 GLU A CA 1
ATOM 2153 C C . GLU A 1 289 ? -28.490 4.215 41.081 1.00 88.50 289 GLU A C 1
ATOM 2155 O O . GLU A 1 289 ? -29.558 4.280 41.687 1.00 88.50 289 GLU A O 1
ATOM 2160 N N . GLU A 1 290 ? -28.037 3.071 40.561 1.00 83.94 290 GLU A N 1
ATOM 2161 C CA . GLU A 1 290 ? -28.787 1.806 40.635 1.00 83.94 290 GLU A CA 1
ATOM 2162 C C . GLU A 1 290 ? -28.476 1.005 41.915 1.00 83.94 290 GLU A C 1
ATOM 2164 O O . GLU A 1 290 ? -29.157 0.027 42.221 1.00 83.94 290 GLU A O 1
ATOM 2169 N N . GLY A 1 291 ? -27.478 1.438 42.697 1.00 86.12 291 GLY A N 1
ATOM 2170 C CA . GLY A 1 291 ? -27.130 0.849 43.992 1.00 86.12 291 GLY A CA 1
ATOM 2171 C C . GLY A 1 291 ? -26.551 -0.568 43.917 1.00 86.12 291 GLY A C 1
ATOM 2172 O O . GLY A 1 291 ? -26.531 -1.268 44.934 1.00 86.12 291 GLY A O 1
ATOM 2173 N N . LEU A 1 292 ? -26.098 -1.011 42.739 1.00 87.56 292 LEU A N 1
ATOM 2174 C CA . LEU A 1 292 ? -25.540 -2.347 42.542 1.00 87.56 292 LEU A CA 1
ATOM 2175 C C . LEU A 1 292 ? -24.153 -2.462 43.186 1.00 87.56 292 LEU A C 1
ATOM 2177 O O . LEU A 1 292 ? -23.291 -1.584 43.093 1.00 87.56 292 LEU A O 1
ATOM 2181 N N . GLY A 1 293 ? -23.915 -3.589 43.843 1.00 83.50 293 GLY A N 1
ATOM 2182 C CA . GLY A 1 293 ? -22.654 -3.931 44.471 1.00 83.50 293 GLY A CA 1
ATOM 2183 C C . GLY A 1 293 ? -21.634 -4.523 43.497 1.00 83.50 293 GLY A C 1
ATOM 2184 O O . GLY A 1 293 ? -21.923 -4.999 42.405 1.00 83.50 293 GLY A O 1
ATOM 2185 N N . ASN A 1 294 ? -20.379 -4.593 43.944 1.00 83.69 294 ASN A N 1
ATOM 2186 C CA . ASN A 1 294 ? -19.268 -5.152 43.156 1.00 83.69 294 ASN A CA 1
ATOM 2187 C C . ASN A 1 294 ? -19.410 -6.651 42.812 1.00 83.69 294 ASN A C 1
ATOM 2189 O O . ASN A 1 294 ? -18.601 -7.188 42.054 1.00 83.69 294 ASN A O 1
ATOM 2193 N N . LYS A 1 295 ? -20.369 -7.350 43.427 1.00 86.75 295 LYS A N 1
ATOM 2194 C CA . LYS A 1 295 ? -20.643 -8.771 43.176 1.00 86.75 295 LYS A CA 1
ATOM 2195 C C . LYS A 1 295 ? -21.785 -8.982 42.188 1.00 86.75 295 LYS A C 1
ATOM 2197 O O . LYS A 1 295 ? -22.013 -10.123 41.798 1.00 86.75 295 LYS A O 1
ATOM 2202 N N . ASP A 1 296 ? -22.476 -7.915 41.795 1.00 88.69 296 ASP A N 1
ATOM 2203 C CA . ASP A 1 296 ? -23.566 -8.019 40.843 1.00 88.69 296 ASP A CA 1
ATOM 2204 C C . ASP A 1 296 ? -23.012 -8.292 39.440 1.00 88.69 296 ASP A C 1
ATOM 2206 O O . ASP A 1 296 ? -22.067 -7.615 39.012 1.00 88.69 296 ASP A O 1
ATOM 2210 N N . PRO A 1 297 ? -23.583 -9.266 38.705 1.00 88.00 297 PRO A N 1
ATOM 2211 C CA . PRO A 1 297 ? -23.087 -9.663 37.389 1.00 88.00 297 PRO A CA 1
ATOM 2212 C C . PRO A 1 297 ? -22.940 -8.489 36.417 1.00 88.00 297 PRO A C 1
ATOM 2214 O O . PRO A 1 297 ? -21.947 -8.404 35.704 1.00 88.00 297 PRO A O 1
ATOM 2217 N N . GLN A 1 298 ? -23.875 -7.535 36.456 1.00 85.31 298 GLN A N 1
ATOM 2218 C CA . GLN A 1 298 ? -23.876 -6.352 35.588 1.00 85.31 298 GLN A CA 1
ATOM 2219 C C . GLN A 1 298 ? -22.672 -5.434 35.850 1.00 85.31 298 GLN A C 1
ATOM 2221 O O . GLN A 1 298 ? -22.039 -4.945 34.916 1.00 85.31 298 GLN A O 1
ATOM 2226 N N . VAL A 1 299 ? -22.306 -5.234 37.121 1.00 87.19 299 VAL A N 1
ATOM 2227 C CA . VAL A 1 299 ? -21.131 -4.436 37.500 1.00 87.19 299 VAL A CA 1
ATOM 2228 C C . VAL A 1 299 ? -19.845 -5.170 37.124 1.00 87.19 299 VAL A C 1
ATOM 2230 O O . VAL A 1 299 ? -18.898 -4.543 36.652 1.00 87.19 299 VAL A O 1
ATOM 2233 N N . GLN A 1 300 ? -19.798 -6.493 37.303 1.00 88.38 300 GLN A N 1
ATOM 2234 C CA . GLN A 1 300 ? -18.629 -7.296 36.937 1.00 88.38 300 GLN A CA 1
ATOM 2235 C C . GLN A 1 300 ? -18.389 -7.316 35.427 1.00 88.38 300 GLN A C 1
ATOM 2237 O O . GLN A 1 300 ? -17.249 -7.145 34.998 1.00 88.38 300 GLN A O 1
ATOM 2242 N N . GLU A 1 301 ? -19.445 -7.456 34.629 1.00 86.56 301 GLU A N 1
ATOM 2243 C CA . GLU A 1 301 ? -19.375 -7.408 33.169 1.00 86.56 301 GLU A CA 1
ATOM 2244 C C . GLU A 1 301 ? -18.907 -6.031 32.678 1.00 86.56 301 GLU A C 1
ATOM 2246 O O . GLU A 1 301 ? -17.972 -5.935 31.880 1.00 86.56 301 GLU A O 1
ATOM 2251 N N . ALA A 1 302 ? -19.474 -4.949 33.222 1.00 83.75 302 ALA A N 1
ATOM 2252 C CA . ALA A 1 302 ? -19.068 -3.589 32.876 1.00 83.75 302 ALA A CA 1
ATOM 2253 C C . ALA A 1 302 ? -17.606 -3.290 33.268 1.00 83.75 302 ALA A C 1
ATOM 2255 O O . ALA A 1 302 ? -16.872 -2.663 32.499 1.00 83.75 302 ALA A O 1
ATOM 2256 N N . VAL A 1 303 ? -17.148 -3.774 34.430 1.00 89.56 303 VAL A N 1
ATOM 2257 C CA . VAL A 1 303 ? -15.743 -3.653 34.859 1.00 89.56 303 VAL A CA 1
ATOM 2258 C C . VAL A 1 303 ? -14.816 -4.506 33.990 1.00 89.56 303 VAL A C 1
ATOM 2260 O O . VAL A 1 303 ? -13.740 -4.034 33.625 1.00 89.56 303 VAL A O 1
ATOM 2263 N N . ALA A 1 304 ? -15.210 -5.724 33.615 1.00 89.31 304 ALA A N 1
ATOM 2264 C CA . ALA A 1 304 ? -14.427 -6.577 32.720 1.00 89.31 304 ALA A CA 1
ATOM 2265 C C . ALA A 1 304 ? -14.271 -5.943 31.326 1.00 89.31 304 ALA A C 1
ATOM 2267 O O . ALA A 1 304 ? -13.167 -5.926 30.772 1.00 89.31 304 ALA A O 1
ATOM 2268 N N . ALA A 1 305 ? -15.340 -5.342 30.795 1.00 82.38 305 ALA A N 1
ATOM 2269 C CA . ALA A 1 305 ? -15.295 -4.580 29.550 1.00 82.38 305 ALA A CA 1
ATOM 2270 C C . ALA A 1 305 ? -14.370 -3.354 29.665 1.00 82.38 305 ALA A C 1
ATOM 2272 O O . ALA A 1 305 ? -13.541 -3.123 28.787 1.00 82.38 305 ALA A O 1
ATOM 2273 N N . LEU A 1 306 ? -14.446 -2.607 30.773 1.00 88.38 306 LEU A N 1
ATOM 2274 C CA . LEU A 1 306 ? -13.562 -1.467 31.039 1.00 88.38 306 LEU A CA 1
ATOM 2275 C C . LEU A 1 306 ? -12.083 -1.880 31.121 1.00 88.38 306 LEU A C 1
ATOM 2277 O O . LEU A 1 306 ? -11.223 -1.192 30.575 1.00 88.38 306 LEU A O 1
ATOM 2281 N N . LEU A 1 307 ? -11.778 -2.991 31.797 1.00 90.50 307 LEU A N 1
ATOM 2282 C CA . LEU A 1 307 ? -10.414 -3.523 31.890 1.00 90.50 307 LEU A CA 1
ATOM 2283 C C . LEU A 1 307 ? -9.890 -3.975 30.526 1.00 90.50 307 LEU A C 1
ATOM 2285 O O . LEU A 1 307 ? -8.736 -3.710 30.207 1.00 90.50 307 LEU A O 1
ATOM 2289 N N . SER A 1 308 ? -10.743 -4.588 29.706 1.00 85.75 308 SER A N 1
ATOM 2290 C CA . SER A 1 308 ? -10.380 -5.000 28.345 1.00 85.75 308 SER A CA 1
ATOM 2291 C C . SER A 1 308 ? -10.058 -3.794 27.455 1.00 85.75 308 SER A C 1
ATOM 2293 O O . SER A 1 308 ? -9.062 -3.814 26.739 1.00 85.75 308 SER A O 1
ATOM 2295 N N . LEU A 1 309 ? -10.843 -2.712 27.546 1.00 85.31 309 LEU A N 1
ATOM 2296 C CA . LEU A 1 309 ? -10.571 -1.465 26.816 1.00 85.31 309 LEU A CA 1
ATOM 2297 C C . LEU A 1 309 ? -9.263 -0.801 27.265 1.00 85.31 309 LEU A C 1
ATOM 2299 O O . LEU A 1 309 ? -8.505 -0.315 26.431 1.00 85.31 309 LEU A O 1
ATOM 2303 N N . LYS A 1 310 ? -8.969 -0.812 28.571 1.00 85.75 310 LYS A N 1
ATOM 2304 C CA . LYS A 1 310 ? -7.695 -0.305 29.103 1.00 85.75 310 LYS A CA 1
ATOM 2305 C C . LYS A 1 310 ? -6.501 -1.132 28.635 1.00 85.75 310 LYS A C 1
ATOM 2307 O O . LYS A 1 310 ? -5.491 -0.553 28.261 1.00 85.75 310 LYS A O 1
ATOM 2312 N N . ALA A 1 311 ? -6.633 -2.458 28.616 1.00 87.56 311 ALA A N 1
ATOM 2313 C CA . ALA A 1 311 ? -5.595 -3.341 28.093 1.00 87.56 311 ALA A CA 1
ATOM 2314 C C . ALA A 1 311 ? -5.345 -3.090 26.596 1.00 87.56 311 ALA A C 1
ATOM 2316 O O . ALA A 1 311 ? -4.195 -3.011 26.180 1.00 87.56 311 ALA A O 1
ATOM 2317 N N . ALA A 1 312 ? -6.404 -2.892 25.801 1.00 82.31 312 ALA A N 1
ATOM 2318 C CA . ALA A 1 312 ? -6.274 -2.544 24.385 1.00 82.31 312 ALA A CA 1
ATOM 2319 C C . ALA A 1 312 ? -5.560 -1.195 24.170 1.00 82.31 312 ALA A C 1
ATOM 2321 O O . ALA A 1 312 ? -4.726 -1.084 23.277 1.00 82.31 312 ALA A O 1
ATOM 2322 N N . ALA A 1 313 ? -5.841 -0.189 25.006 1.00 84.69 313 ALA A N 1
ATOM 2323 C CA . ALA A 1 313 ? -5.135 1.093 24.963 1.00 84.69 313 ALA A CA 1
ATOM 2324 C C . ALA A 1 313 ? -3.648 0.952 25.333 1.00 84.69 313 ALA A C 1
ATOM 2326 O O . ALA A 1 313 ? -2.794 1.534 24.671 1.00 84.69 313 ALA A O 1
ATOM 2327 N N . GLU A 1 314 ? -3.330 0.141 26.344 1.00 84.94 314 GLU A N 1
ATOM 2328 C CA . GLU A 1 314 ? -1.950 -0.103 26.776 1.00 84.94 314 GLU A CA 1
ATOM 2329 C C . GLU A 1 314 ? -1.131 -0.879 25.727 1.00 84.94 314 GLU A C 1
ATOM 2331 O O . GLU A 1 314 ? 0.042 -0.576 25.510 1.00 84.94 314 GLU A O 1
ATOM 2336 N N . GLU A 1 315 ? -1.731 -1.857 25.043 1.00 82.25 315 GLU A N 1
ATOM 2337 C CA . GLU A 1 315 ? -1.092 -2.557 23.916 1.00 82.25 315 GLU A CA 1
ATOM 2338 C C . GLU A 1 315 ? -0.819 -1.611 22.737 1.00 82.25 315 GLU A C 1
ATOM 2340 O O . GLU A 1 315 ? 0.265 -1.650 22.151 1.00 82.25 315 GLU A O 1
ATOM 2345 N N . LEU A 1 316 ? -1.757 -0.705 22.434 1.00 76.62 316 LEU A N 1
ATOM 2346 C CA . LEU A 1 316 ? -1.588 0.294 21.377 1.00 76.62 316 LEU A CA 1
ATOM 2347 C C . LEU A 1 316 ? -0.455 1.290 21.695 1.00 76.62 316 LEU A C 1
ATOM 2349 O O . LEU A 1 316 ? 0.282 1.686 20.797 1.00 76.62 316 LEU A O 1
ATOM 2353 N N . GLU A 1 317 ? -0.266 1.658 22.967 1.00 75.56 317 GLU A N 1
ATOM 2354 C CA . GLU A 1 317 ? 0.865 2.494 23.405 1.00 75.56 317 GLU A CA 1
ATOM 2355 C C . GLU A 1 317 ? 2.214 1.754 23.371 1.00 75.56 317 GLU A C 1
ATOM 2357 O O . GLU A 1 317 ? 3.253 2.368 23.114 1.00 75.56 317 GLU A O 1
ATOM 2362 N N . LYS A 1 318 ? 2.223 0.438 23.626 1.00 71.75 318 LYS A N 1
ATOM 2363 C CA . LYS A 1 318 ? 3.445 -0.391 23.633 1.00 71.75 318 LYS A CA 1
ATOM 2364 C C . LYS A 1 318 ? 3.923 -0.800 22.246 1.00 71.75 318 LYS A C 1
ATOM 2366 O O . LYS A 1 318 ? 5.107 -1.106 22.098 1.00 71.75 318 LYS A O 1
ATOM 2371 N N . SER A 1 319 ? 3.038 -0.802 21.253 1.00 49.50 319 SER A N 1
ATOM 2372 C CA . SER A 1 319 ? 3.373 -1.056 19.853 1.00 49.50 319 SER A CA 1
ATOM 2373 C C . SER A 1 319 ? 3.264 0.232 19.027 1.00 49.50 319 SER A C 1
ATOM 2375 O O . SER A 1 319 ? 2.371 0.326 18.181 1.00 49.50 319 SER A O 1
ATOM 2377 N N . PRO A 1 320 ? 4.145 1.235 19.235 1.00 44.91 320 PRO A N 1
ATOM 2378 C CA . PRO A 1 320 ? 4.199 2.369 18.329 1.00 44.91 320 PRO A CA 1
ATOM 2379 C C . PRO A 1 320 ? 4.620 1.849 16.949 1.00 44.91 320 PRO A C 1
ATOM 2381 O O . PRO A 1 320 ? 5.693 1.258 16.806 1.00 44.91 320 PRO A O 1
ATOM 2384 N N . ALA A 1 321 ? 3.725 2.019 15.977 1.00 42.66 321 ALA A N 1
ATOM 2385 C CA . ALA A 1 321 ? 3.993 1.798 14.560 1.00 42.66 321 ALA A CA 1
ATOM 2386 C C . ALA A 1 321 ? 5.179 2.651 14.077 1.00 42.66 321 ALA A C 1
ATOM 2388 O O . ALA A 1 321 ? 5.293 3.819 14.526 1.00 42.66 321 ALA A O 1
#

Sequence (321 aa):
MSLPWSRRVILLALLLHQTGHALSLAPISWRGGRALSTTVQPRHVSPTLLAKKKGGGGKKKKGGKGGKQSGFAWASSFELKPWESSALREIAVLGCRTFQTRTGKPLHPALADAADVPKALWTLPVACVVVGHPTEAASSDAQLPAADDAAEVAAADSTAAASEAVYVYANLAAIEALGFADWQSAIGAPSALPEEMSKKYESGYSKKAGLRPVTLLDASRWVLEKAAVEGGKLVTSRVGLCYAWSEWQDEDGFVCEPGGKRRTPDPTPEELAAAIEEKGAEVRRLKEEEGLGNKDPQVQEAVAALLSLKAAAEELEKSPA

Organism: Emiliania huxleyi (NCBI:txid2903)